Protein AF-A0A3A8E6P7-F1 (afdb_monomer_lite)

Radius of gyration: 32.27 Å; chains: 1; bounding box: 71×32×87 Å

Sequence (188 aa):
MTTLFLKRLSQPAREFLTKLLLEDRYTIDELLDRFSDKFPDEAPARSTMGRTKKQWDEHARKMKEVQYATEMLVGELGEDKDDKAGAFLVQGITTLVNNLILNQLHNTDDPEQPIEISIKDALALAKASRELTAARGMSIDQRQKIERIAREKLIAEQKEKLEELGQSGEVDRVVLNKVIKAAYGLEV

Foldseek 3Di:
DLLVLLVPDDPVLSVVLLVVLLVVPDDLVRSQVVSCVPVVPSRDDSVSSVVVSVLSVVVSVVLVVLVVVLVVQCVVVPPDVPPPVLVVLSVVLNVVVVVQSVCCCVPDPDSPPDSPPDSVVSVVVSVVVVVVVVVVVVVVVVVVVVVVVVVVVVLVVVVVVLVVCCVVVVDPPVVSQVCCCVVPVDHD

Structure (mmCIF, N/CA/C/O backbone):
data_AF-A0A3A8E6P7-F1
#
_entry.id   AF-A0A3A8E6P7-F1
#
loop_
_atom_site.group_PDB
_atom_site.id
_atom_site.type_symbol
_atom_site.label_atom_id
_atom_site.label_alt_id
_atom_site.label_comp_id
_atom_site.label_asym_id
_atom_site.label_entity_id
_atom_site.label_seq_id
_atom_site.pdbx_PDB_ins_code
_atom_site.Cartn_x
_atom_site.Cartn_y
_atom_site.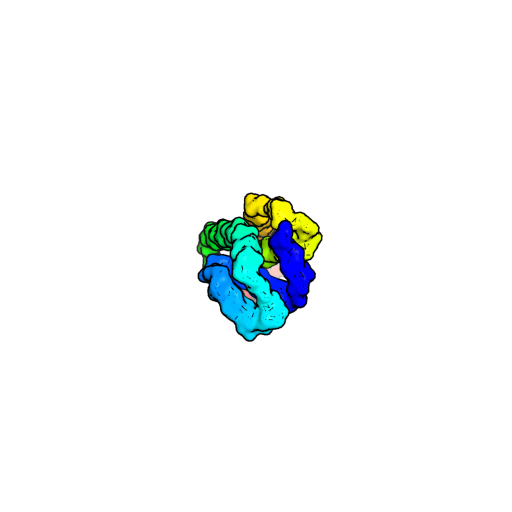Cartn_z
_atom_site.occupancy
_atom_site.B_iso_or_equiv
_atom_site.auth_seq_id
_atom_site.auth_comp_id
_atom_site.auth_asym_id
_atom_site.auth_atom_id
_atom_site.pdbx_PDB_model_num
ATOM 1 N N . MET A 1 1 ? 23.038 12.859 -20.505 1.00 43.12 1 MET A N 1
ATOM 2 C CA . MET A 1 1 ? 22.571 12.716 -21.914 1.00 43.12 1 MET A CA 1
ATOM 3 C C . MET A 1 1 ? 21.347 11.807 -22.080 1.00 43.12 1 MET A C 1
ATOM 5 O O . MET A 1 1 ? 20.633 11.958 -23.062 1.00 43.12 1 MET A O 1
ATOM 9 N N . THR A 1 2 ? 21.070 10.883 -21.161 1.00 49.22 2 THR A N 1
ATOM 10 C CA . THR A 1 2 ? 20.004 9.874 -21.311 1.00 49.22 2 THR A CA 1
ATOM 11 C C . THR A 1 2 ? 18.583 10.412 -21.063 1.00 49.22 2 THR A C 1
ATOM 13 O O . THR A 1 2 ? 17.637 9.956 -21.700 1.00 49.22 2 THR A O 1
ATOM 16 N N . THR A 1 3 ? 18.428 11.459 -20.244 1.00 56.38 3 THR A N 1
ATOM 17 C CA . THR A 1 3 ? 17.143 12.141 -19.984 1.00 56.38 3 THR A CA 1
ATOM 18 C C . THR A 1 3 ? 16.521 12.801 -21.203 1.00 56.38 3 THR A C 1
ATOM 20 O O . THR A 1 3 ? 15.306 12.981 -21.268 1.00 56.38 3 THR A O 1
ATOM 23 N N . LEU A 1 4 ? 17.345 13.162 -22.188 1.00 64.69 4 LEU A N 1
ATOM 24 C CA . LEU A 1 4 ? 16.882 13.882 -23.369 1.00 64.69 4 LEU A CA 1
ATOM 25 C C . LEU A 1 4 ? 16.017 12.999 -24.281 1.00 64.69 4 LEU A C 1
ATOM 27 O O . LEU A 1 4 ? 15.166 13.517 -24.995 1.00 64.69 4 LEU A O 1
ATOM 31 N N . PHE A 1 5 ? 16.220 11.676 -24.255 1.00 81.25 5 PHE A N 1
ATOM 32 C CA . PHE A 1 5 ? 15.447 10.735 -25.066 1.00 81.25 5 PHE A CA 1
ATOM 33 C C . PHE A 1 5 ? 14.006 10.605 -24.559 1.00 81.25 5 PHE A C 1
ATOM 35 O O . PHE A 1 5 ? 13.077 10.843 -25.323 1.00 81.25 5 PHE A O 1
ATOM 42 N N . LEU A 1 6 ? 13.813 10.332 -23.264 1.00 79.44 6 LEU A N 1
ATOM 43 C CA . LEU A 1 6 ? 12.472 10.190 -22.685 1.00 79.44 6 LEU A CA 1
ATOM 44 C C . LEU A 1 6 ? 11.643 11.469 -22.849 1.00 79.44 6 LEU A C 1
ATOM 46 O O . LEU A 1 6 ? 10.459 11.387 -23.162 1.00 79.44 6 LEU A O 1
ATOM 50 N N . LYS A 1 7 ? 12.268 12.650 -22.715 1.00 81.06 7 LYS A N 1
ATOM 51 C CA . LYS A 1 7 ? 11.600 13.949 -22.909 1.00 81.06 7 LYS A CA 1
ATOM 52 C C . LYS A 1 7 ? 11.078 14.163 -24.342 1.00 81.06 7 LYS A C 1
ATOM 54 O O . LYS A 1 7 ? 10.144 14.940 -24.514 1.00 81.06 7 LYS A O 1
ATOM 59 N N . ARG A 1 8 ? 11.653 13.485 -25.343 1.00 84.75 8 ARG A N 1
ATOM 60 C CA . ARG A 1 8 ? 11.264 13.576 -26.763 1.00 84.75 8 ARG A CA 1
ATOM 61 C C . ARG A 1 8 ? 10.168 12.595 -27.173 1.00 84.75 8 ARG A C 1
ATOM 63 O O . ARG A 1 8 ? 9.549 12.820 -28.205 1.00 84.75 8 ARG A O 1
ATOM 70 N N . LEU A 1 9 ? 9.942 11.545 -26.385 1.00 87.00 9 LEU A N 1
ATOM 71 C CA . LEU A 1 9 ? 8.848 10.605 -26.612 1.00 87.00 9 LEU A CA 1
ATOM 72 C C . LEU A 1 9 ? 7.495 11.271 -26.365 1.00 87.00 9 LEU A C 1
ATOM 74 O O . LEU A 1 9 ? 7.360 12.089 -25.439 1.00 87.00 9 LEU A O 1
ATOM 78 N N . SER A 1 10 ? 6.493 10.846 -27.135 1.00 89.25 10 SER A N 1
ATOM 79 C CA . SER A 1 10 ? 5.092 11.115 -26.838 1.00 89.25 10 SER A CA 1
ATOM 80 C C . SER A 1 10 ? 4.745 10.589 -25.442 1.00 89.25 10 SER A C 1
ATOM 82 O O . SER A 1 10 ? 5.366 9.654 -24.924 1.00 89.25 10 SER A O 1
ATOM 84 N N . GLN A 1 11 ? 3.759 11.204 -24.790 1.00 84.56 11 GLN A N 1
ATOM 85 C CA . GLN A 1 11 ? 3.369 10.800 -23.440 1.00 84.56 11 GLN A CA 1
ATOM 86 C C . GLN A 1 11 ? 2.981 9.305 -23.348 1.00 84.56 11 GLN A C 1
ATOM 88 O O . GLN A 1 11 ? 3.527 8.624 -22.476 1.00 84.56 11 GLN A O 1
ATOM 93 N N . PRO A 1 12 ? 2.168 8.741 -24.268 1.00 86.06 12 PRO A N 1
ATOM 94 C CA . PRO A 1 12 ? 1.838 7.314 -24.245 1.00 86.06 12 PRO A CA 1
ATOM 95 C C . PRO A 1 12 ? 3.050 6.395 -24.452 1.00 86.06 12 PRO A C 1
ATOM 97 O O . PRO A 1 12 ? 3.136 5.338 -23.821 1.00 86.06 12 PRO A O 1
ATOM 100 N N . ALA A 1 13 ? 3.997 6.783 -25.313 1.00 89.44 13 ALA A N 1
ATOM 101 C CA . ALA A 1 13 ? 5.218 6.016 -25.544 1.00 89.44 13 ALA A CA 1
ATOM 102 C C . ALA A 1 13 ? 6.132 6.040 -24.313 1.00 89.44 13 ALA A C 1
ATOM 104 O O . ALA A 1 13 ? 6.637 5.001 -23.882 1.00 89.44 13 ALA A O 1
ATOM 105 N N . ARG A 1 14 ? 6.287 7.211 -23.688 1.00 88.38 14 ARG A N 1
ATOM 106 C CA . ARG A 1 14 ? 7.055 7.373 -22.450 1.00 88.38 14 ARG A CA 1
ATOM 107 C C . ARG A 1 14 ? 6.498 6.510 -21.324 1.00 88.38 14 ARG A C 1
ATOM 109 O O . ARG A 1 14 ? 7.259 5.776 -20.705 1.00 88.38 14 ARG A O 1
ATOM 116 N N . GLU A 1 15 ? 5.193 6.573 -21.072 1.00 84.19 15 GLU A N 1
ATOM 117 C CA . GLU A 1 15 ? 4.534 5.780 -20.024 1.00 84.19 15 GLU A CA 1
ATOM 118 C C . GLU A 1 15 ? 4.696 4.273 -20.267 1.00 84.19 15 GLU A C 1
ATOM 120 O O . GLU A 1 15 ? 5.002 3.514 -19.344 1.00 84.19 15 GLU A O 1
ATOM 125 N N . PHE A 1 16 ? 4.557 3.835 -21.522 1.00 91.44 16 PHE A N 1
ATOM 126 C CA . PHE A 1 16 ? 4.748 2.436 -21.889 1.00 91.44 16 PHE A CA 1
ATOM 127 C C . PHE A 1 16 ? 6.185 1.961 -21.655 1.00 91.44 16 PHE A C 1
ATOM 129 O O . PHE A 1 16 ? 6.389 0.910 -21.045 1.00 91.44 16 PHE A O 1
ATOM 136 N N . LEU A 1 17 ? 7.180 2.739 -22.089 1.00 90.06 17 LEU A N 1
ATOM 137 C CA . LEU A 1 17 ? 8.584 2.391 -21.889 1.00 90.06 17 LEU A CA 1
ATOM 138 C C . LEU A 1 17 ? 8.959 2.382 -20.404 1.00 90.06 17 LEU A C 1
ATOM 140 O O . LEU A 1 17 ? 9.589 1.435 -19.942 1.00 90.06 17 LEU A O 1
ATOM 144 N N . THR A 1 18 ? 8.520 3.391 -19.648 1.00 85.88 18 THR A N 1
ATOM 145 C CA . THR A 1 18 ? 8.690 3.458 -18.191 1.00 85.88 18 THR A CA 1
ATOM 146 C C . THR A 1 18 ? 8.163 2.194 -17.515 1.00 85.88 18 THR A C 1
ATOM 148 O O . THR A 1 18 ? 8.858 1.605 -16.689 1.00 85.88 18 THR A O 1
ATOM 151 N N . LYS A 1 19 ? 6.972 1.716 -17.901 1.00 85.88 19 LYS A N 1
ATOM 152 C CA . LYS A 1 19 ? 6.414 0.472 -17.359 1.00 85.88 19 LYS A CA 1
ATOM 153 C C . LYS A 1 19 ? 7.319 -0.733 -17.632 1.00 85.88 19 LYS A C 1
ATOM 155 O O . LYS A 1 19 ? 7.604 -1.494 -16.712 1.00 85.88 19 LYS A O 1
ATOM 160 N N . LEU A 1 20 ? 7.786 -0.903 -18.870 1.00 89.81 20 LEU A N 1
ATOM 161 C CA . LEU A 1 20 ? 8.661 -2.026 -19.231 1.00 89.81 20 LEU A CA 1
ATOM 162 C C . LEU A 1 20 ? 10.004 -1.988 -18.485 1.00 89.81 20 LEU A C 1
ATOM 164 O O . LEU A 1 20 ? 10.515 -3.035 -18.091 1.00 89.81 20 LEU A O 1
ATOM 168 N N . LEU A 1 21 ? 10.557 -0.791 -18.276 1.00 88.75 21 LEU A N 1
ATOM 169 C CA . LEU A 1 21 ? 11.800 -0.584 -17.533 1.00 88.75 21 LEU A CA 1
ATOM 170 C C . LEU A 1 21 ? 11.641 -0.915 -16.044 1.00 88.75 21 LEU A C 1
ATOM 172 O O . LEU A 1 21 ? 12.523 -1.543 -15.466 1.00 88.75 21 LEU A O 1
ATOM 176 N N . LEU A 1 22 ? 10.506 -0.555 -15.440 1.00 81.31 22 LEU A N 1
ATOM 177 C CA . LEU A 1 22 ? 10.200 -0.868 -14.040 1.00 81.31 22 LEU A CA 1
ATOM 178 C C . LEU A 1 22 ? 9.963 -2.361 -13.787 1.00 81.31 22 LEU A C 1
ATOM 180 O O . LEU A 1 22 ? 10.260 -2.847 -12.699 1.00 81.31 22 LEU A O 1
ATOM 184 N N . GLU A 1 23 ? 9.446 -3.098 -14.774 1.00 84.19 23 GLU A N 1
ATOM 185 C CA . GLU A 1 23 ? 9.280 -4.554 -14.667 1.00 84.19 23 GLU A CA 1
ATOM 186 C C . GLU A 1 23 ? 10.628 -5.297 -14.576 1.00 84.19 23 GLU A C 1
ATOM 188 O O . GLU A 1 23 ? 10.656 -6.423 -14.083 1.00 84.19 23 GLU A O 1
ATOM 193 N N . ASP A 1 24 ? 11.728 -4.681 -15.039 1.00 84.62 24 ASP A N 1
ATOM 194 C CA . ASP A 1 24 ? 13.117 -5.169 -14.953 1.00 84.62 24 ASP A CA 1
ATOM 195 C C . ASP A 1 24 ? 13.257 -6.689 -15.151 1.00 84.62 24 ASP A C 1
ATOM 197 O O . ASP A 1 24 ? 13.780 -7.431 -14.314 1.00 84.62 24 ASP A O 1
ATOM 201 N N . ARG A 1 25 ? 12.701 -7.155 -16.272 1.00 87.75 25 ARG A N 1
ATOM 202 C CA . ARG A 1 25 ? 12.709 -8.563 -16.699 1.00 87.75 25 ARG A CA 1
ATOM 203 C C . ARG A 1 25 ? 13.047 -8.762 -18.172 1.00 87.75 25 ARG A C 1
ATOM 205 O O . ARG A 1 25 ? 13.138 -9.897 -18.621 1.00 87.75 25 ARG A O 1
ATOM 212 N N . TYR A 1 26 ? 13.194 -7.669 -18.915 1.00 92.69 26 TYR A N 1
ATOM 213 C CA . TYR A 1 26 ? 13.430 -7.689 -20.352 1.00 92.69 26 TYR A CA 1
ATOM 214 C C . TYR A 1 26 ? 14.872 -7.304 -20.666 1.00 92.69 26 TYR A C 1
ATOM 216 O O . TYR A 1 26 ? 15.443 -6.381 -20.074 1.00 92.69 26 TYR A O 1
ATOM 224 N N . THR A 1 27 ? 15.448 -7.997 -21.636 1.00 94.12 27 THR A N 1
ATOM 225 C CA . THR A 1 27 ? 16.709 -7.623 -22.271 1.00 94.12 27 THR A CA 1
ATOM 226 C C . THR A 1 27 ? 16.539 -6.358 -23.115 1.00 94.12 27 THR A C 1
ATOM 228 O O . THR A 1 27 ? 15.428 -5.937 -23.430 1.00 94.12 27 THR A O 1
ATOM 231 N N . ILE A 1 28 ? 17.653 -5.724 -23.496 1.00 94.50 28 ILE A N 1
ATOM 232 C CA . ILE A 1 28 ? 17.627 -4.520 -24.346 1.00 94.50 28 ILE A CA 1
ATOM 233 C C . ILE A 1 28 ? 16.918 -4.803 -25.676 1.00 94.50 28 ILE A C 1
ATOM 235 O O . ILE A 1 28 ? 16.164 -3.957 -26.145 1.00 94.50 28 ILE A O 1
ATOM 239 N N . ASP A 1 29 ? 17.155 -5.977 -26.260 1.00 95.06 29 ASP A N 1
ATOM 240 C CA . ASP A 1 29 ? 16.577 -6.357 -27.548 1.00 95.06 29 ASP A CA 1
ATOM 241 C C . ASP A 1 29 ? 15.066 -6.608 -27.410 1.00 95.06 29 ASP A C 1
ATOM 243 O O . ASP A 1 29 ? 14.285 -6.022 -28.147 1.00 95.06 29 ASP A O 1
ATOM 247 N N . GLU A 1 30 ? 14.622 -7.303 -26.357 1.00 95.50 30 GLU A N 1
ATOM 248 C CA . GLU A 1 30 ? 13.186 -7.469 -26.077 1.00 95.50 30 GLU A CA 1
ATOM 249 C C . GLU A 1 30 ? 12.474 -6.147 -25.750 1.00 95.50 30 GLU A C 1
ATOM 251 O O . GLU A 1 30 ? 11.302 -5.975 -26.085 1.00 95.50 30 GLU A O 1
ATOM 256 N N . LEU A 1 31 ? 13.153 -5.210 -25.076 1.00 94.56 31 LEU A N 1
ATOM 257 C CA . LEU A 1 31 ? 12.618 -3.868 -24.835 1.00 94.56 31 LEU A CA 1
ATOM 258 C C . LEU A 1 31 ? 12.425 -3.112 -26.148 1.00 94.56 31 LEU A C 1
ATOM 260 O O . LEU A 1 31 ? 11.409 -2.441 -26.311 1.00 94.56 31 LEU A O 1
ATOM 264 N N . LEU A 1 32 ? 13.388 -3.210 -27.067 1.00 94.94 32 LEU A N 1
ATOM 265 C CA . LEU A 1 32 ? 13.303 -2.578 -28.382 1.00 94.94 32 LEU A CA 1
ATOM 266 C C . LEU A 1 32 ? 12.201 -3.195 -29.225 1.00 94.94 32 LEU A C 1
ATOM 268 O O . LEU A 1 32 ? 11.420 -2.436 -29.788 1.00 94.94 32 LEU A O 1
ATOM 272 N N . ASP A 1 33 ? 12.101 -4.520 -29.266 1.00 96.06 33 ASP A N 1
ATOM 273 C CA . ASP A 1 33 ? 11.069 -5.222 -30.029 1.00 96.06 33 ASP A CA 1
ATOM 274 C C . ASP A 1 33 ? 9.680 -4.818 -29.527 1.00 96.06 33 ASP A C 1
ATOM 276 O O . ASP A 1 33 ? 8.874 -4.262 -30.270 1.00 96.06 33 ASP A O 1
ATOM 280 N N . ARG A 1 34 ? 9.435 -4.948 -28.216 1.00 95.06 34 ARG A N 1
ATOM 281 C CA . ARG A 1 34 ? 8.144 -4.588 -27.604 1.00 95.06 34 ARG A CA 1
ATOM 282 C C . ARG A 1 34 ? 7.794 -3.114 -27.766 1.00 95.06 34 ARG A C 1
ATOM 284 O O . ARG A 1 34 ? 6.617 -2.772 -27.868 1.00 95.06 34 ARG A O 1
ATOM 291 N N . PHE A 1 35 ? 8.792 -2.234 -27.707 1.00 94.94 35 PHE A N 1
ATOM 292 C CA . PHE A 1 35 ? 8.579 -0.804 -27.886 1.00 94.94 35 PHE A CA 1
ATOM 293 C C . PHE A 1 35 ? 8.283 -0.463 -29.347 1.00 94.94 35 PHE A C 1
ATOM 295 O O . PHE A 1 35 ? 7.324 0.257 -29.611 1.00 94.94 35 PHE A O 1
ATOM 302 N N . SER A 1 36 ? 9.047 -1.023 -30.284 1.00 93.56 36 SER A N 1
ATOM 303 C CA 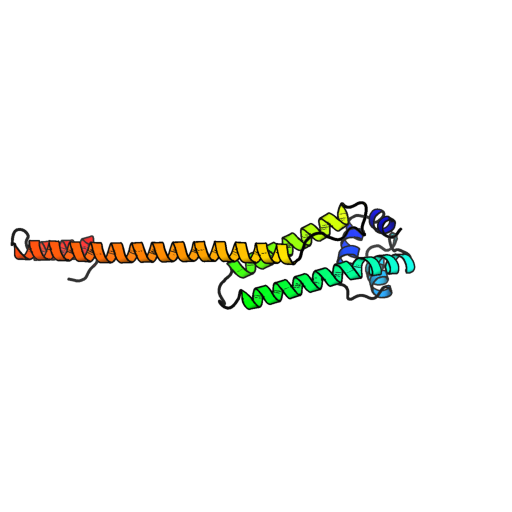. SER A 1 36 ? 8.912 -0.771 -31.723 1.00 93.56 36 SER A CA 1
ATOM 304 C C . SER A 1 36 ? 7.628 -1.368 -32.296 1.00 93.56 36 SER A C 1
ATOM 306 O O . SER A 1 36 ? 7.026 -0.755 -33.170 1.00 93.56 36 SER A O 1
ATOM 308 N N . ASP A 1 37 ? 7.148 -2.491 -31.755 1.00 95.69 37 ASP A N 1
ATOM 309 C CA . ASP A 1 37 ? 5.849 -3.076 -32.113 1.00 95.69 37 ASP A CA 1
ATOM 310 C C . ASP A 1 37 ? 4.685 -2.101 -31.882 1.00 95.69 37 ASP A C 1
ATOM 312 O O . ASP A 1 37 ? 3.683 -2.126 -32.597 1.00 95.69 37 ASP A O 1
ATOM 316 N N . LYS A 1 38 ? 4.800 -1.245 -30.860 1.00 93.19 38 LYS A N 1
ATOM 317 C CA . LYS A 1 38 ? 3.730 -0.333 -30.442 1.00 93.19 38 LYS A CA 1
ATOM 318 C C . LYS A 1 38 ? 3.964 1.114 -30.878 1.00 93.19 38 LYS A C 1
ATOM 320 O O . LYS A 1 38 ? 2.999 1.834 -31.121 1.00 93.19 38 LYS A O 1
ATOM 325 N N . PHE A 1 39 ? 5.224 1.531 -30.966 1.00 94.44 39 PHE A N 1
ATOM 326 C CA . PHE A 1 39 ? 5.657 2.888 -31.300 1.00 94.44 39 PHE A CA 1
ATOM 327 C C . PHE A 1 39 ? 6.838 2.848 -32.291 1.00 94.44 39 PHE A C 1
ATOM 329 O O . PHE A 1 39 ? 7.955 3.237 -31.936 1.00 94.44 39 PHE A O 1
ATOM 336 N N . PRO A 1 40 ? 6.619 2.371 -33.532 1.00 90.81 40 PRO A N 1
ATOM 337 C CA . PRO A 1 40 ? 7.696 2.134 -34.498 1.00 90.81 40 PRO A CA 1
ATOM 338 C C . PRO A 1 40 ? 8.465 3.410 -34.869 1.00 90.81 40 PRO A C 1
ATOM 340 O O . PRO A 1 40 ? 9.688 3.378 -34.987 1.00 90.81 40 PRO A O 1
ATOM 343 N N . ASP A 1 41 ? 7.775 4.548 -34.976 1.00 91.69 41 ASP A N 1
ATOM 344 C CA . ASP A 1 41 ? 8.372 5.831 -35.379 1.00 91.69 41 ASP A CA 1
ATOM 345 C C . ASP A 1 41 ? 9.166 6.524 -34.256 1.00 91.69 41 ASP A C 1
ATOM 347 O O . ASP A 1 41 ? 9.893 7.488 -34.497 1.00 91.69 41 ASP A O 1
ATOM 351 N N . GLU A 1 42 ? 9.040 6.043 -33.016 1.00 91.50 42 GLU A N 1
ATOM 352 C CA . GLU A 1 42 ? 9.685 6.627 -31.834 1.00 91.50 42 GLU A CA 1
ATOM 353 C C . GLU A 1 42 ? 10.811 5.736 -31.277 1.00 91.50 42 GLU A C 1
ATOM 355 O O . GLU A 1 42 ? 11.426 6.058 -30.253 1.00 91.50 42 GLU A O 1
ATOM 360 N N . ALA A 1 43 ? 11.084 4.602 -31.933 1.00 89.00 43 ALA A N 1
ATOM 361 C CA . ALA A 1 43 ? 12.029 3.600 -31.463 1.00 89.00 43 ALA A CA 1
ATOM 362 C C . ALA A 1 43 ? 13.466 4.157 -31.385 1.00 89.00 43 ALA A C 1
ATOM 364 O O . ALA A 1 43 ? 14.024 4.626 -32.383 1.00 89.00 43 ALA A O 1
ATOM 365 N N . PRO A 1 44 ? 14.117 4.113 -30.208 1.00 89.56 44 PRO A N 1
ATOM 366 C CA . PRO A 1 44 ? 15.487 4.580 -30.075 1.00 89.56 44 PRO A CA 1
ATOM 367 C C . PRO A 1 44 ? 16.487 3.595 -30.681 1.00 89.56 44 PRO A C 1
ATOM 369 O O . PRO A 1 44 ? 16.263 2.390 -30.751 1.00 89.56 44 PRO A O 1
ATOM 372 N N . ALA A 1 45 ? 17.690 4.089 -30.970 1.00 92.25 45 ALA A N 1
ATOM 373 C CA . ALA A 1 45 ? 18.831 3.215 -31.214 1.00 92.25 45 ALA A CA 1
ATOM 374 C C . ALA A 1 45 ? 19.141 2.335 -29.985 1.00 92.25 45 ALA A C 1
ATOM 376 O O . ALA A 1 45 ? 19.033 2.779 -28.835 1.00 92.25 45 ALA A O 1
ATOM 377 N N . ARG A 1 46 ? 19.657 1.122 -30.224 1.00 92.38 46 ARG A N 1
ATOM 378 C CA . ARG A 1 46 ? 19.996 0.138 -29.179 1.00 92.38 46 ARG A CA 1
ATOM 379 C C . ARG A 1 46 ? 20.879 0.687 -28.059 1.00 92.38 46 ARG A C 1
ATOM 381 O O . ARG A 1 46 ? 20.659 0.398 -26.887 1.00 92.38 46 ARG A O 1
ATOM 388 N N . SER A 1 47 ? 21.868 1.514 -28.399 1.00 89.81 47 SER A N 1
ATOM 389 C CA . SER A 1 47 ? 22.762 2.124 -27.406 1.00 89.81 47 SER A CA 1
ATOM 390 C C . SER A 1 47 ? 22.045 3.133 -26.502 1.00 89.81 47 SER A C 1
ATOM 392 O O . SER A 1 47 ? 22.388 3.255 -25.326 1.00 89.81 47 SER A O 1
ATOM 394 N N . THR A 1 48 ? 21.039 3.838 -27.025 1.00 90.56 48 THR A N 1
ATOM 395 C CA . THR A 1 48 ? 20.182 4.737 -26.246 1.00 90.56 48 THR A CA 1
ATOM 396 C C . THR A 1 48 ? 19.312 3.931 -25.294 1.00 90.56 48 THR A C 1
ATOM 398 O O . THR A 1 48 ? 19.347 4.216 -24.101 1.00 90.56 48 THR A O 1
ATOM 401 N N . MET A 1 49 ? 18.656 2.868 -25.778 1.00 92.12 49 MET A N 1
ATOM 402 C CA . MET A 1 49 ? 17.881 1.965 -24.920 1.00 92.12 49 MET A CA 1
ATOM 403 C C . MET A 1 49 ? 18.742 1.348 -23.811 1.00 92.12 49 MET A C 1
ATOM 405 O O . MET A 1 49 ? 18.338 1.341 -22.656 1.00 92.12 49 MET A O 1
ATOM 409 N N . GLY A 1 50 ? 19.963 0.901 -24.125 1.00 89.19 50 GLY A N 1
ATOM 410 C CA . GLY A 1 50 ? 20.880 0.329 -23.135 1.00 89.19 50 GLY A CA 1
ATOM 411 C C . GLY A 1 50 ? 21.299 1.312 -22.040 1.00 89.19 50 GLY A C 1
ATOM 412 O O . GLY A 1 50 ? 21.329 0.948 -20.866 1.00 89.19 50 GLY A O 1
ATOM 413 N N . ARG A 1 51 ? 21.579 2.576 -22.394 1.00 86.88 51 ARG A N 1
ATOM 414 C CA . ARG A 1 51 ? 21.858 3.626 -21.397 1.00 86.88 51 ARG A CA 1
ATOM 415 C C . ARG A 1 51 ? 20.630 3.932 -20.547 1.00 86.88 51 ARG A C 1
ATOM 417 O O . ARG A 1 51 ? 20.775 4.094 -19.340 1.00 86.88 51 ARG A O 1
ATOM 424 N N . THR A 1 52 ? 19.450 3.995 -21.163 1.00 87.06 52 THR A N 1
ATOM 425 C CA . THR A 1 52 ? 18.188 4.203 -20.447 1.00 87.06 52 THR A CA 1
ATOM 426 C C . THR A 1 52 ? 17.916 3.049 -19.488 1.00 87.06 52 THR A C 1
ATOM 428 O O . THR A 1 52 ? 17.731 3.308 -18.307 1.00 87.06 52 THR A O 1
ATOM 431 N N . LYS A 1 53 ? 18.005 1.787 -19.928 1.00 87.69 53 LYS A N 1
ATOM 432 C CA . LYS A 1 53 ? 17.835 0.621 -19.049 1.00 87.69 53 LYS A CA 1
ATOM 433 C C . LYS A 1 53 ? 18.783 0.674 -17.854 1.00 87.69 53 LYS A C 1
ATOM 435 O O . LYS A 1 53 ? 18.328 0.611 -16.721 1.00 87.69 53 LYS A O 1
ATOM 440 N N . LYS A 1 54 ? 20.076 0.903 -18.103 1.00 86.19 54 LYS A N 1
ATOM 441 C CA . LYS A 1 54 ? 21.087 0.981 -17.041 1.00 86.19 54 LYS A CA 1
ATOM 442 C C . LYS A 1 54 ? 20.751 2.021 -15.966 1.00 86.19 54 LYS A C 1
ATOM 444 O O . LYS A 1 54 ? 21.025 1.781 -14.798 1.00 86.19 54 LYS A O 1
ATOM 449 N N . GLN A 1 55 ? 20.186 3.167 -16.349 1.00 79.31 55 GLN A N 1
ATOM 450 C CA . GLN A 1 55 ? 19.753 4.174 -15.375 1.00 79.31 55 GLN A CA 1
ATOM 451 C C . GLN A 1 55 ? 18.562 3.699 -14.540 1.00 79.31 55 GLN A C 1
ATOM 453 O O . GLN A 1 55 ? 18.504 3.973 -13.350 1.00 79.31 55 GLN A O 1
ATOM 458 N N . TRP A 1 56 ? 17.632 2.964 -15.144 1.00 83.12 56 TRP A N 1
ATOM 459 C CA . TRP A 1 56 ? 16.429 2.477 -14.470 1.00 83.12 56 TRP A CA 1
ATOM 460 C C . TRP A 1 56 ? 16.664 1.235 -13.608 1.00 83.12 56 TRP A C 1
ATOM 462 O O . TRP A 1 56 ? 15.890 1.005 -12.684 1.00 83.12 56 TRP A O 1
ATOM 472 N N . ASP A 1 57 ? 17.736 0.477 -13.848 1.00 79.94 57 ASP A N 1
ATOM 473 C CA . ASP A 1 57 ? 18.067 -0.734 -13.084 1.00 79.94 57 ASP A CA 1
ATOM 474 C C . ASP A 1 57 ? 18.191 -0.458 -11.570 1.00 79.94 57 ASP A C 1
ATOM 476 O O . ASP A 1 57 ? 17.726 -1.252 -10.751 1.00 79.94 57 ASP A O 1
ATOM 480 N N . GLU A 1 58 ? 18.763 0.687 -11.173 1.00 72.31 58 GLU A N 1
ATOM 481 C CA . GLU A 1 58 ? 18.849 1.072 -9.756 1.00 72.31 58 GLU A CA 1
ATOM 482 C C . GLU A 1 58 ? 17.464 1.375 -9.159 1.00 72.31 58 GLU A C 1
ATOM 484 O O . GLU A 1 58 ? 17.156 0.952 -8.042 1.00 72.31 58 GLU A O 1
ATOM 489 N N . HIS A 1 59 ? 16.600 2.055 -9.916 1.00 68.75 59 HIS A N 1
ATOM 490 C CA . HIS A 1 59 ? 15.233 2.358 -9.488 1.00 68.75 59 HIS A CA 1
ATOM 491 C C . HIS A 1 59 ? 14.379 1.092 -9.382 1.00 68.75 59 HIS A C 1
ATOM 493 O O . HIS A 1 59 ? 13.672 0.907 -8.391 1.00 68.75 59 HIS A O 1
ATOM 499 N N . ALA A 1 60 ? 14.477 0.193 -10.361 1.00 73.38 60 ALA A N 1
ATOM 500 C CA . ALA A 1 60 ? 13.766 -1.077 -10.346 1.00 73.38 60 ALA A CA 1
ATOM 501 C C . ALA A 1 60 ? 14.208 -1.959 -9.169 1.00 73.38 60 ALA A C 1
ATOM 503 O O . ALA A 1 60 ? 13.365 -2.563 -8.503 1.00 73.38 60 ALA A O 1
ATOM 504 N N . ARG A 1 61 ? 15.512 -1.979 -8.847 1.00 74.44 61 ARG A N 1
ATOM 505 C CA . ARG A 1 61 ? 16.033 -2.670 -7.657 1.00 74.44 61 ARG A CA 1
ATOM 506 C C . ARG A 1 61 ? 15.435 -2.104 -6.368 1.00 74.44 61 ARG A C 1
ATOM 508 O O . ARG A 1 61 ? 14.886 -2.875 -5.586 1.00 74.44 61 ARG A O 1
ATOM 515 N N . LYS A 1 62 ? 15.466 -0.780 -6.176 1.00 65.50 62 LYS A N 1
ATOM 516 C CA . LYS A 1 62 ? 14.857 -0.128 -4.999 1.00 65.50 62 LYS A CA 1
ATOM 517 C C . LYS A 1 62 ? 13.362 -0.435 -4.888 1.00 65.50 62 LYS A C 1
ATOM 519 O O . LYS A 1 62 ? 12.860 -0.668 -3.796 1.00 65.50 62 LYS A O 1
ATOM 524 N N . MET A 1 63 ? 12.642 -0.492 -6.008 1.00 66.38 63 MET A N 1
ATOM 525 C CA . MET A 1 63 ? 11.210 -0.796 -5.992 1.00 66.38 63 MET A CA 1
ATOM 526 C C . MET A 1 63 ? 10.919 -2.251 -5.601 1.00 66.38 63 MET A C 1
ATOM 528 O O . MET A 1 63 ? 9.990 -2.497 -4.832 1.00 66.38 63 MET A O 1
ATOM 532 N N . LYS A 1 64 ? 11.744 -3.202 -6.058 1.00 72.56 64 LYS A N 1
ATOM 533 C CA . LYS A 1 64 ? 11.693 -4.605 -5.610 1.00 72.56 64 LYS A CA 1
ATOM 534 C C . LYS A 1 64 ? 11.998 -4.725 -4.111 1.00 72.56 64 LYS A C 1
ATOM 536 O O . LYS A 1 64 ? 11.302 -5.453 -3.413 1.00 72.56 64 LYS A O 1
ATOM 541 N N . GLU A 1 65 ? 12.978 -3.977 -3.598 1.00 67.31 65 GLU A N 1
ATOM 542 C CA . GLU A 1 65 ? 13.287 -3.926 -2.159 1.00 67.31 65 GLU A CA 1
ATOM 543 C C . GLU A 1 65 ? 12.107 -3.392 -1.338 1.00 67.31 65 GLU A C 1
ATOM 545 O O . GLU A 1 65 ? 11.763 -3.965 -0.305 1.00 67.31 65 GLU A O 1
ATOM 550 N N . VAL A 1 66 ? 11.439 -2.337 -1.816 1.00 62.56 66 VAL A N 1
ATOM 551 C CA . VAL A 1 66 ? 10.226 -1.807 -1.177 1.00 62.56 66 VAL A CA 1
ATOM 552 C C . VAL A 1 66 ? 9.090 -2.821 -1.211 1.00 62.56 66 VAL A C 1
ATOM 554 O O . VAL A 1 66 ? 8.431 -3.004 -0.190 1.00 62.56 66 VAL A O 1
ATOM 557 N N . GLN A 1 67 ? 8.844 -3.473 -2.350 1.00 63.53 67 GLN A N 1
ATOM 558 C CA . GLN A 1 67 ? 7.814 -4.511 -2.456 1.00 63.53 67 GLN A CA 1
ATOM 559 C C . GLN A 1 67 ? 8.079 -5.642 -1.469 1.00 63.53 67 GLN A C 1
ATOM 561 O O . GLN A 1 67 ? 7.191 -5.979 -0.697 1.00 63.53 67 GLN A O 1
ATOM 566 N N . TYR A 1 68 ? 9.313 -6.135 -1.404 1.00 67.94 68 TYR A N 1
ATOM 567 C CA . TYR A 1 68 ? 9.697 -7.176 -0.458 1.00 67.94 68 TYR A CA 1
ATOM 568 C C . TYR A 1 68 ? 9.528 -6.734 1.004 1.00 67.94 68 TYR A C 1
ATOM 570 O O . TYR A 1 68 ? 8.924 -7.444 1.802 1.00 67.94 68 TYR A O 1
ATOM 578 N N . ALA A 1 69 ? 9.993 -5.533 1.363 1.00 60.19 69 ALA A N 1
ATOM 579 C CA . ALA A 1 69 ? 9.804 -4.983 2.708 1.00 60.19 69 ALA A CA 1
ATOM 580 C C . ALA A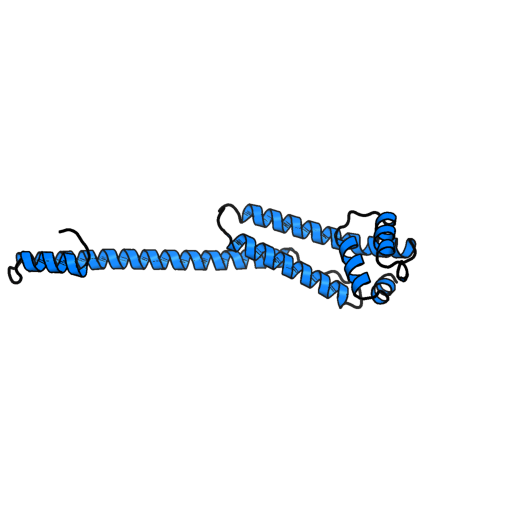 1 69 ? 8.316 -4.800 3.055 1.00 60.19 69 ALA A C 1
ATOM 582 O O . ALA A 1 69 ? 7.908 -5.002 4.196 1.00 60.19 69 ALA A O 1
ATOM 583 N N . THR A 1 70 ? 7.501 -4.448 2.061 1.00 58.81 70 THR A N 1
ATOM 584 C CA . THR A 1 70 ? 6.048 -4.313 2.191 1.00 58.81 70 THR A CA 1
ATOM 585 C C . THR A 1 70 ? 5.375 -5.674 2.371 1.00 58.81 70 THR A C 1
ATOM 587 O O . THR A 1 70 ? 4.512 -5.805 3.230 1.00 58.81 70 THR A O 1
ATOM 590 N N . GLU A 1 71 ? 5.772 -6.697 1.615 1.00 62.69 71 GLU A N 1
ATOM 591 C CA . GLU A 1 71 ? 5.279 -8.075 1.749 1.00 62.69 71 GLU A CA 1
ATOM 592 C C . GLU A 1 71 ? 5.662 -8.687 3.099 1.00 62.69 71 GLU A C 1
ATOM 594 O O . GLU A 1 71 ? 4.824 -9.305 3.754 1.00 62.69 71 GLU A O 1
ATOM 599 N N . MET A 1 72 ? 6.898 -8.466 3.557 1.00 62.66 72 MET A N 1
ATOM 600 C CA . MET A 1 72 ? 7.329 -8.857 4.900 1.00 62.66 72 MET A CA 1
ATOM 601 C C . MET A 1 72 ? 6.491 -8.167 5.971 1.00 62.66 72 MET A C 1
ATOM 603 O O . MET A 1 72 ? 6.010 -8.822 6.892 1.00 62.66 72 MET A O 1
ATOM 607 N N . LEU A 1 73 ? 6.262 -6.861 5.814 1.00 56.84 73 LEU A N 1
ATOM 608 C CA . LEU A 1 73 ? 5.391 -6.118 6.706 1.00 56.84 73 LEU A CA 1
ATOM 609 C C . LEU A 1 73 ? 3.969 -6.702 6.678 1.00 56.84 73 LEU A C 1
ATOM 611 O O . LEU A 1 73 ? 3.414 -6.937 7.735 1.00 56.84 73 LEU A O 1
ATOM 615 N N . VAL A 1 74 ? 3.385 -7.024 5.519 1.00 57.06 74 VAL A N 1
ATOM 616 C CA . VAL A 1 74 ? 2.074 -7.705 5.432 1.00 57.06 74 VAL A CA 1
ATOM 617 C C . VAL A 1 74 ? 2.079 -9.033 6.188 1.00 57.06 74 VAL A C 1
ATOM 619 O O . VAL A 1 74 ? 1.118 -9.318 6.894 1.00 57.06 74 VAL A O 1
ATOM 622 N N . GLY A 1 75 ? 3.145 -9.826 6.065 1.00 59.31 75 GLY A N 1
ATOM 623 C CA . GLY A 1 75 ? 3.299 -11.091 6.784 1.00 59.31 75 GLY A CA 1
ATOM 624 C C . GLY A 1 75 ? 3.335 -10.914 8.305 1.00 59.31 75 GLY A C 1
ATOM 625 O O . GLY A 1 75 ? 2.664 -11.654 9.015 1.00 59.31 75 GLY A O 1
ATOM 626 N N . GLU A 1 76 ? 4.049 -9.900 8.801 1.00 57.56 76 GLU A N 1
ATOM 627 C CA . GLU A 1 76 ? 4.082 -9.540 10.229 1.00 57.56 76 GLU A CA 1
ATOM 628 C C . GLU A 1 76 ? 2.792 -8.847 10.710 1.00 57.56 76 GLU A C 1
ATOM 630 O O . GLU A 1 76 ? 2.433 -8.904 11.887 1.00 57.56 76 GLU A O 1
ATOM 635 N N . LEU A 1 77 ? 2.086 -8.152 9.817 1.00 54.34 77 LEU A N 1
ATOM 636 C CA . LEU A 1 77 ? 0.839 -7.445 10.110 1.00 54.34 77 LEU A CA 1
ATOM 637 C C . LEU A 1 77 ? -0.396 -8.359 10.030 1.00 54.34 77 LEU A C 1
ATOM 639 O O . LEU A 1 77 ? -1.417 -8.022 10.626 1.00 54.34 77 LEU A O 1
ATOM 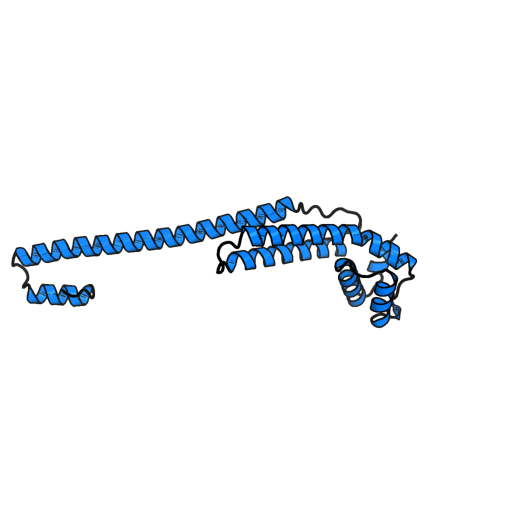643 N N . GLY A 1 78 ? -0.310 -9.473 9.298 1.00 51.16 78 GLY A N 1
ATOM 644 C CA . GLY A 1 78 ? -1.417 -10.340 8.886 1.00 51.16 78 GLY A CA 1
ATOM 645 C C . GLY A 1 78 ? -1.625 -11.600 9.728 1.00 51.16 78 GLY A C 1
ATOM 646 O O . GLY A 1 78 ? -2.076 -12.611 9.191 1.00 51.16 78 GLY A O 1
ATOM 647 N N . GLU A 1 79 ? -1.311 -11.570 11.026 1.00 52.53 79 GLU A N 1
ATOM 648 C CA . GLU A 1 79 ? -1.643 -12.687 11.929 1.00 52.53 79 GLU A CA 1
ATOM 649 C C . GLU A 1 79 ? -3.163 -12.865 12.126 1.00 52.53 79 GLU A C 1
ATOM 651 O O . GLU A 1 79 ? -3.606 -13.975 12.420 1.00 52.53 79 GLU A O 1
ATOM 656 N N . ASP A 1 80 ? -3.976 -11.834 11.857 1.00 54.03 80 ASP A N 1
ATOM 657 C CA . ASP A 1 80 ? -5.438 -11.942 11.802 1.00 54.03 80 ASP A CA 1
ATOM 658 C C . ASP A 1 80 ? -5.942 -11.981 10.353 1.00 54.03 80 ASP A C 1
ATOM 660 O O . ASP A 1 80 ? -5.855 -11.010 9.598 1.00 54.03 80 ASP A O 1
ATOM 664 N N . LYS A 1 81 ? -6.528 -13.122 9.972 1.00 46.19 81 LYS A N 1
ATOM 665 C CA . LYS A 1 81 ? -7.027 -13.423 8.615 1.00 46.19 81 LYS A CA 1
ATOM 666 C C . LYS A 1 81 ? -8.145 -12.489 8.117 1.00 46.19 81 LYS A C 1
ATOM 668 O O . LYS A 1 81 ? -8.484 -12.551 6.938 1.00 46.19 81 LYS A O 1
ATOM 673 N N . ASP A 1 82 ? -8.681 -11.625 8.981 1.00 52.81 82 ASP A N 1
ATOM 674 C CA . ASP A 1 82 ? -9.793 -10.711 8.693 1.00 52.81 82 ASP A CA 1
ATOM 675 C C . ASP A 1 82 ? -9.412 -9.218 8.695 1.00 52.81 82 ASP A C 1
ATOM 677 O O . ASP A 1 82 ? -10.282 -8.370 8.459 1.00 52.81 82 ASP A O 1
ATOM 681 N N . ASP A 1 83 ? -8.139 -8.855 8.911 1.00 61.91 83 ASP A N 1
ATOM 682 C CA . ASP A 1 83 ? -7.747 -7.446 9.046 1.00 61.91 83 ASP A CA 1
ATOM 683 C C . ASP A 1 83 ? -7.626 -6.722 7.686 1.00 61.91 83 ASP A C 1
ATOM 685 O O . ASP A 1 83 ? -6.552 -6.400 7.166 1.00 61.91 83 ASP A O 1
ATOM 689 N N . LYS A 1 84 ? -8.789 -6.438 7.087 1.00 56.41 84 LYS A N 1
ATOM 690 C CA . LYS A 1 84 ? -8.953 -5.648 5.853 1.00 56.41 84 LYS A CA 1
ATOM 691 C C . LYS A 1 84 ? -8.315 -4.256 5.954 1.00 56.41 84 LYS A C 1
ATOM 693 O O . LYS A 1 84 ? -7.986 -3.670 4.922 1.00 56.41 84 LYS A O 1
ATOM 698 N N . ALA A 1 85 ? -8.129 -3.724 7.165 1.00 55.94 85 ALA A N 1
ATOM 699 C CA . ALA A 1 85 ? -7.482 -2.434 7.375 1.00 55.94 85 ALA A CA 1
ATOM 700 C C . ALA A 1 85 ? -5.965 -2.515 7.138 1.00 55.94 85 ALA A C 1
ATOM 702 O O . ALA A 1 85 ? -5.401 -1.608 6.523 1.00 55.94 85 ALA A O 1
ATOM 703 N N . GLY A 1 86 ? -5.322 -3.619 7.533 1.00 55.53 86 GLY A N 1
ATOM 704 C CA . GLY A 1 86 ? -3.912 -3.886 7.238 1.00 55.53 86 GLY A CA 1
ATOM 705 C C . GLY A 1 86 ? -3.642 -3.961 5.734 1.00 55.53 86 GLY A C 1
ATOM 706 O O . GLY A 1 86 ? -2.784 -3.243 5.219 1.00 55.53 86 GLY A O 1
ATOM 707 N N . ALA A 1 87 ? -4.444 -4.745 5.006 1.00 61.69 87 ALA A N 1
ATOM 708 C CA . ALA A 1 87 ? -4.340 -4.857 3.548 1.00 61.69 87 ALA A CA 1
ATOM 709 C C . ALA A 1 87 ? -4.560 -3.509 2.827 1.00 61.69 87 ALA A C 1
ATOM 711 O O . ALA A 1 87 ? -3.836 -3.177 1.887 1.00 61.69 87 ALA A O 1
ATOM 712 N N . PHE A 1 88 ? -5.518 -2.698 3.291 1.00 60.31 88 PHE A N 1
ATOM 713 C CA . PHE A 1 88 ? -5.792 -1.375 2.722 1.00 60.31 88 PHE A CA 1
ATOM 714 C C . PHE A 1 88 ? -4.642 -0.383 2.946 1.00 60.31 88 PHE A C 1
ATOM 716 O O . PHE A 1 88 ? -4.267 0.346 2.027 1.00 60.31 88 PHE A O 1
ATOM 723 N N . LEU A 1 89 ? -4.054 -0.365 4.147 1.00 60.88 89 LEU A N 1
ATOM 724 C CA . LEU A 1 89 ? -2.914 0.500 4.460 1.00 60.88 89 LEU A CA 1
ATOM 725 C C . LEU A 1 89 ? -1.708 0.172 3.582 1.00 60.88 89 LEU A C 1
ATOM 727 O O . LEU A 1 89 ? -1.100 1.074 3.009 1.00 60.88 89 LEU A O 1
ATOM 731 N N . VAL A 1 90 ? -1.416 -1.115 3.423 1.00 62.78 90 VAL A N 1
ATOM 732 C CA . VAL A 1 90 ? -0.342 -1.627 2.567 1.00 62.78 90 VAL A CA 1
ATOM 733 C C . VAL A 1 90 ? -0.549 -1.173 1.124 1.00 62.78 90 VAL A C 1
ATOM 735 O O . VAL A 1 90 ? 0.340 -0.556 0.541 1.00 62.78 90 VAL A O 1
ATOM 738 N N . GLN A 1 91 ? -1.744 -1.387 0.568 1.00 62.75 91 GLN A N 1
ATOM 739 C CA . GLN A 1 91 ? -2.062 -0.961 -0.794 1.00 62.75 91 GLN A CA 1
ATOM 740 C C . GLN A 1 91 ? -1.971 0.566 -0.958 1.00 62.75 91 GLN A C 1
ATOM 742 O O . GLN A 1 91 ? -1.476 1.054 -1.980 1.00 62.75 91 GLN A O 1
ATOM 747 N N . GLY A 1 92 ? -2.394 1.331 0.053 1.00 59.53 92 GLY A N 1
ATOM 748 C CA . GLY A 1 92 ? -2.264 2.787 0.088 1.00 59.53 92 GLY A CA 1
ATOM 749 C C . GLY A 1 92 ? -0.806 3.253 0.083 1.00 59.53 92 GLY A C 1
ATOM 750 O O . GLY A 1 92 ? -0.454 4.154 -0.675 1.00 59.53 92 GLY A O 1
ATOM 751 N N . ILE A 1 93 ? 0.063 2.600 0.856 1.00 61.19 93 ILE A N 1
ATOM 752 C CA . ILE A 1 93 ? 1.497 2.912 0.912 1.00 61.19 93 ILE A CA 1
ATOM 753 C C . ILE A 1 93 ? 2.188 2.556 -0.397 1.00 61.19 93 ILE A C 1
ATOM 755 O O . ILE A 1 93 ? 2.894 3.397 -0.948 1.00 61.19 93 ILE A O 1
ATOM 759 N N . THR A 1 94 ? 1.941 1.365 -0.947 1.00 64.25 94 THR A N 1
ATOM 760 C CA . THR A 1 94 ? 2.463 0.985 -2.266 1.00 64.25 94 THR A CA 1
ATOM 761 C C . THR A 1 94 ? 2.038 1.997 -3.331 1.00 64.25 94 THR A C 1
ATOM 763 O O . THR A 1 94 ? 2.851 2.418 -4.150 1.00 64.25 94 THR A O 1
ATOM 766 N N . THR A 1 95 ? 0.784 2.458 -3.289 1.00 59.38 95 THR A N 1
ATOM 767 C CA . THR A 1 95 ? 0.266 3.472 -4.219 1.00 59.38 95 THR A CA 1
ATOM 768 C C . THR A 1 95 ? 0.947 4.830 -4.036 1.00 59.38 95 THR A C 1
ATOM 770 O O . THR A 1 95 ? 1.278 5.482 -5.026 1.00 59.38 95 THR A O 1
ATOM 773 N N . LEU A 1 96 ? 1.184 5.268 -2.797 1.00 56.50 96 LEU A N 1
ATOM 774 C CA . LEU A 1 96 ? 1.874 6.528 -2.502 1.00 56.50 96 LEU A CA 1
ATOM 775 C C . LEU A 1 96 ? 3.343 6.490 -2.927 1.00 56.50 96 LEU A C 1
ATOM 777 O O . LEU A 1 96 ? 3.806 7.428 -3.571 1.00 56.50 96 LEU A O 1
ATOM 781 N N . VAL A 1 97 ? 4.054 5.400 -2.631 1.00 63.12 97 VAL A N 1
ATOM 782 C CA . VAL A 1 97 ? 5.449 5.214 -3.052 1.00 63.12 97 VAL A CA 1
ATOM 783 C C . VAL A 1 97 ? 5.547 5.199 -4.575 1.00 63.12 97 VAL A C 1
ATOM 785 O O . VAL A 1 97 ? 6.362 5.928 -5.134 1.00 63.12 97 VAL A O 1
ATOM 788 N N . ASN A 1 98 ? 4.669 4.463 -5.262 1.00 62.81 98 ASN A N 1
ATOM 789 C CA . ASN A 1 98 ? 4.639 4.448 -6.725 1.00 62.81 98 ASN A CA 1
ATOM 790 C C . ASN A 1 98 ? 4.372 5.846 -7.305 1.00 62.81 98 ASN A C 1
ATOM 792 O O . ASN A 1 98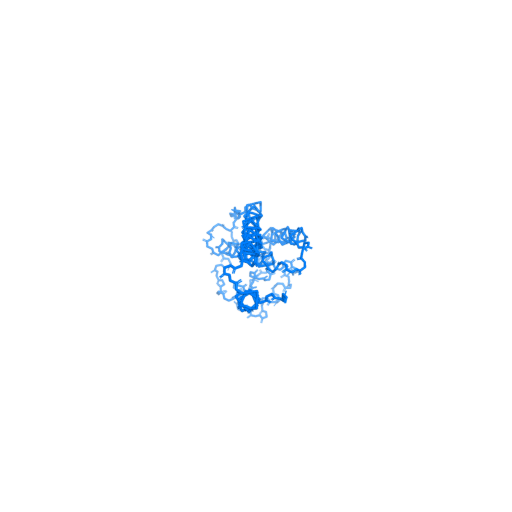 ? 5.064 6.261 -8.230 1.00 62.81 98 ASN A O 1
ATOM 796 N N . ASN A 1 99 ? 3.415 6.598 -6.750 1.00 57.50 99 ASN A N 1
ATOM 797 C CA . ASN A 1 99 ? 3.128 7.963 -7.203 1.00 57.50 99 ASN A CA 1
ATOM 798 C C . ASN A 1 99 ? 4.295 8.922 -6.963 1.00 57.50 99 ASN A C 1
ATOM 800 O O . ASN A 1 99 ? 4.571 9.763 -7.814 1.00 57.50 99 ASN A O 1
ATOM 804 N N . LEU A 1 100 ? 4.989 8.802 -5.832 1.00 57.41 100 LEU A N 1
ATOM 805 C CA . LEU A 1 100 ? 6.161 9.620 -5.544 1.00 57.41 100 LEU A CA 1
ATOM 806 C C . LEU A 1 100 ? 7.311 9.315 -6.509 1.00 57.41 100 LEU A C 1
ATOM 808 O O . LEU A 1 100 ? 7.851 10.240 -7.110 1.00 57.41 100 LEU A O 1
ATOM 812 N N . ILE A 1 101 ? 7.622 8.033 -6.722 1.00 62.94 101 ILE A N 1
ATOM 813 C CA . ILE A 1 101 ? 8.647 7.593 -7.679 1.00 62.94 101 ILE A CA 1
ATOM 814 C C . ILE A 1 101 ? 8.328 8.125 -9.081 1.00 62.94 101 ILE A C 1
ATOM 816 O O . ILE A 1 101 ? 9.187 8.726 -9.724 1.00 62.94 101 ILE A O 1
ATOM 820 N N . LEU A 1 102 ? 7.085 7.953 -9.541 1.00 61.19 102 LEU A N 1
ATOM 821 C CA . LEU A 1 102 ? 6.649 8.438 -10.850 1.00 61.19 102 LEU A CA 1
ATOM 822 C C . LEU A 1 102 ? 6.750 9.966 -10.939 1.00 61.19 102 LEU A C 1
ATOM 824 O O . LEU A 1 102 ? 7.365 10.477 -11.871 1.00 61.19 102 LEU A O 1
ATOM 828 N N . ASN A 1 103 ? 6.224 10.711 -9.965 1.00 55.19 103 ASN A N 1
ATOM 829 C CA . ASN A 1 103 ? 6.291 12.175 -9.974 1.00 55.19 103 ASN A CA 1
ATOM 830 C C . ASN A 1 103 ? 7.729 12.701 -10.007 1.00 55.19 103 ASN A C 1
ATOM 832 O O . ASN A 1 103 ? 7.988 13.691 -10.686 1.00 55.19 103 ASN A O 1
ATOM 836 N N . GLN A 1 104 ? 8.660 12.047 -9.319 1.00 57.94 104 GLN A N 1
ATOM 837 C CA . GLN A 1 104 ? 10.062 12.458 -9.273 1.00 57.94 104 GLN A CA 1
ATOM 838 C C . GLN A 1 104 ? 10.792 12.129 -10.587 1.00 57.94 104 GLN A C 1
ATOM 840 O O . GLN A 1 104 ? 11.537 12.956 -11.105 1.00 57.94 104 GLN A O 1
ATOM 845 N N . LEU A 1 105 ? 10.492 10.980 -11.203 1.00 57.75 105 LEU A N 1
ATOM 846 C CA . LEU A 1 105 ? 10.990 10.617 -12.539 1.00 57.75 105 LEU A CA 1
ATOM 847 C C . LEU A 1 105 ? 10.434 11.522 -13.651 1.00 57.75 105 LEU A C 1
ATOM 849 O O . LEU A 1 105 ? 11.091 11.719 -14.675 1.00 57.75 105 LEU A O 1
ATOM 853 N N . HIS A 1 106 ? 9.225 12.061 -13.469 1.00 55.91 106 HIS A N 1
ATOM 854 C CA . HIS A 1 106 ? 8.559 12.915 -14.453 1.00 55.91 106 HIS A CA 1
ATOM 855 C C . HIS A 1 106 ? 8.864 14.415 -14.295 1.00 55.91 106 HIS A C 1
ATOM 857 O O . HIS A 1 106 ? 8.890 15.108 -15.313 1.00 55.91 106 HIS A O 1
ATOM 863 N N . ASN A 1 107 ? 9.106 14.913 -13.073 1.00 50.56 107 ASN A N 1
ATOM 864 C CA . ASN A 1 107 ? 9.193 16.354 -12.782 1.00 50.56 107 ASN A CA 1
ATOM 865 C C . ASN A 1 107 ? 10.584 16.867 -12.373 1.00 50.56 107 ASN A C 1
ATOM 867 O O . ASN A 1 107 ? 10.745 18.078 -12.229 1.00 50.56 107 ASN A O 1
ATOM 871 N N . THR A 1 108 ? 11.591 16.008 -12.204 1.00 52.03 108 THR A N 1
ATOM 872 C CA . THR A 1 108 ? 12.954 16.461 -11.883 1.00 52.03 108 THR A CA 1
ATOM 873 C C . THR A 1 108 ? 13.783 16.640 -13.160 1.00 52.03 108 THR A C 1
ATOM 875 O O . THR A 1 108 ? 13.836 15.762 -14.024 1.00 52.03 108 THR A O 1
ATOM 878 N N . ASP A 1 109 ? 14.451 17.791 -13.300 1.00 50.56 109 ASP A N 1
ATOM 879 C CA . ASP A 1 109 ? 15.357 18.063 -14.429 1.00 50.56 109 ASP A CA 1
ATOM 880 C C . ASP A 1 109 ? 16.666 17.259 -14.374 1.00 50.56 109 ASP A C 1
ATOM 882 O O . ASP A 1 109 ? 17.328 17.080 -15.401 1.00 50.56 109 ASP A O 1
ATOM 886 N N . ASP A 1 110 ? 16.984 16.722 -13.197 1.00 49.41 110 ASP A N 1
ATOM 887 C CA . ASP A 1 110 ? 18.103 15.833 -12.924 1.00 49.41 110 ASP A CA 1
ATOM 888 C C . ASP A 1 110 ? 17.614 14.408 -12.572 1.00 49.41 110 ASP A C 1
ATOM 890 O O . ASP A 1 110 ? 17.178 14.150 -11.450 1.00 49.41 110 ASP A O 1
ATOM 894 N N . PRO A 1 111 ? 17.661 13.460 -13.521 1.00 50.09 111 PRO A N 1
ATOM 895 C CA . PRO A 1 111 ? 17.211 12.082 -13.319 1.00 50.09 111 PRO A CA 1
ATOM 896 C C . PRO A 1 111 ? 18.147 11.273 -12.415 1.00 50.09 111 PRO A C 1
ATOM 898 O O . PRO A 1 111 ? 17.819 10.138 -12.088 1.00 50.09 111 PRO A O 1
ATOM 901 N N . GLU A 1 112 ? 19.323 11.811 -12.071 1.00 48.41 112 GLU A N 1
ATOM 902 C CA . GLU A 1 112 ? 20.268 11.165 -11.159 1.00 48.41 112 GLU A CA 1
ATOM 903 C C . GLU A 1 112 ? 20.075 11.630 -9.714 1.00 48.41 112 GLU A C 1
ATOM 905 O O . GLU A 1 112 ? 20.754 11.125 -8.819 1.00 48.41 112 GLU A O 1
ATOM 910 N N . GLN A 1 113 ? 19.128 12.546 -9.454 1.00 49.22 113 GLN A N 1
ATOM 911 C CA . GLN A 1 113 ? 18.768 12.872 -8.082 1.00 49.22 113 GLN A CA 1
ATOM 912 C C . GLN A 1 113 ? 18.195 11.631 -7.390 1.00 49.22 113 GLN A C 1
ATOM 914 O O . GLN A 1 113 ? 17.171 11.089 -7.826 1.00 49.22 113 GLN A O 1
ATOM 919 N N . PRO A 1 114 ? 18.829 11.172 -6.299 1.00 49.00 114 PRO A N 1
ATOM 920 C CA . PRO A 1 114 ? 18.314 10.050 -5.548 1.00 49.00 114 PRO A CA 1
ATOM 921 C C . PRO A 1 114 ? 16.934 10.407 -4.999 1.00 49.00 114 PRO A C 1
ATOM 923 O O . PRO A 1 114 ? 16.704 11.494 -4.472 1.00 49.00 114 PRO A O 1
ATOM 926 N N . ILE A 1 115 ? 16.007 9.461 -5.126 1.00 53.06 115 ILE A N 1
ATOM 927 C CA . ILE A 1 115 ? 14.703 9.534 -4.478 1.00 53.06 115 ILE A CA 1
ATOM 928 C C . ILE A 1 115 ? 14.960 9.527 -2.968 1.00 53.06 115 ILE A C 1
ATOM 930 O O . ILE A 1 115 ? 15.232 8.475 -2.388 1.00 53.06 115 ILE A O 1
ATOM 934 N N . GLU A 1 116 ? 14.898 10.698 -2.332 1.00 48.25 116 GLU A N 1
ATOM 935 C CA . GLU A 1 116 ? 14.905 10.849 -0.873 1.00 48.25 116 GLU A CA 1
ATOM 936 C C . GLU A 1 116 ? 13.544 10.446 -0.298 1.00 48.25 116 GLU A C 1
ATOM 938 O O . GLU A 1 116 ? 12.823 11.220 0.321 1.00 48.25 116 GLU A O 1
ATOM 943 N N . ILE A 1 117 ? 13.161 9.196 -0.526 1.00 53.72 117 ILE A N 1
ATOM 944 C CA . ILE A 1 117 ? 12.147 8.539 0.283 1.00 53.72 117 ILE A CA 1
ATOM 945 C C . ILE A 1 117 ? 12.881 7.404 0.940 1.00 53.72 117 ILE A C 1
ATOM 947 O O . ILE A 1 117 ? 13.096 6.335 0.370 1.00 53.72 117 ILE A O 1
ATOM 951 N N . SER A 1 118 ? 13.324 7.686 2.154 1.00 53.94 118 SER A N 1
ATOM 952 C CA . SER A 1 118 ? 13.826 6.659 3.036 1.00 53.94 118 SER A CA 1
ATOM 953 C C . SER A 1 118 ? 12.712 5.624 3.196 1.00 53.94 118 SER A C 1
ATOM 955 O O . SER A 1 118 ? 11.642 5.908 3.730 1.00 53.94 118 SER A O 1
ATOM 957 N N . ILE A 1 119 ? 12.952 4.407 2.707 1.00 52.72 119 ILE A N 1
ATOM 958 C CA . ILE A 1 119 ? 12.051 3.254 2.872 1.00 52.72 119 ILE A CA 1
ATOM 959 C C . ILE A 1 119 ? 11.682 3.089 4.356 1.00 52.72 119 ILE A C 1
ATOM 961 O O . ILE A 1 119 ? 10.554 2.739 4.696 1.00 52.72 119 ILE A O 1
ATOM 965 N N . LYS A 1 120 ? 12.613 3.444 5.249 1.00 49.25 120 LYS A N 1
ATOM 966 C CA . LYS A 1 120 ? 12.417 3.505 6.699 1.00 49.25 120 LYS A CA 1
ATOM 967 C C . LYS A 1 120 ? 11.291 4.458 7.113 1.00 49.25 120 LYS A C 1
ATOM 969 O O . LYS A 1 120 ? 10.567 4.134 8.046 1.00 49.25 120 LYS A O 1
ATOM 974 N N . ASP A 1 121 ? 11.114 5.586 6.433 1.00 51.38 121 ASP A N 1
ATOM 975 C CA . ASP A 1 121 ? 10.102 6.592 6.771 1.00 51.38 121 ASP A CA 1
ATOM 976 C C . ASP A 1 121 ? 8.716 6.152 6.290 1.00 51.38 121 ASP A C 1
ATOM 978 O O . ASP A 1 121 ? 7.735 6.279 7.023 1.00 51.38 121 ASP A O 1
ATOM 982 N N . ALA A 1 122 ? 8.641 5.538 5.103 1.00 59.09 122 ALA A N 1
ATOM 983 C CA . ALA A 1 122 ? 7.413 4.912 4.613 1.00 59.09 122 ALA A CA 1
ATOM 984 C C . ALA A 1 122 ? 6.960 3.770 5.542 1.00 59.09 122 ALA A C 1
ATOM 986 O O . ALA A 1 122 ? 5.789 3.699 5.920 1.00 59.09 122 ALA A O 1
ATOM 987 N N . LEU A 1 123 ? 7.898 2.921 5.977 1.00 55.12 123 LEU A N 1
ATOM 988 C CA . LEU A 1 123 ? 7.644 1.856 6.952 1.00 55.12 123 LEU A CA 1
ATOM 989 C C . LEU A 1 123 ? 7.252 2.407 8.332 1.00 55.12 123 LEU A C 1
ATOM 991 O O . LEU A 1 123 ? 6.336 1.882 8.965 1.00 55.12 123 LEU A O 1
ATOM 995 N N . ALA A 1 124 ? 7.898 3.478 8.800 1.00 54.81 124 ALA A N 1
ATOM 996 C CA . ALA A 1 124 ? 7.562 4.114 10.073 1.00 54.81 124 ALA A CA 1
ATOM 997 C C . ALA A 1 124 ? 6.139 4.692 10.055 1.00 54.81 124 ALA A C 1
ATOM 999 O O . ALA A 1 124 ? 5.385 4.505 11.010 1.00 54.81 124 ALA A O 1
ATOM 1000 N N . LEU A 1 125 ? 5.744 5.327 8.949 1.00 52.69 125 LEU A N 1
ATOM 1001 C CA . LEU A 1 125 ? 4.396 5.859 8.766 1.00 52.69 125 LEU A CA 1
ATOM 1002 C C . LEU A 1 125 ? 3.344 4.740 8.708 1.00 52.69 125 LEU A C 1
ATOM 1004 O O . LEU A 1 125 ? 2.277 4.861 9.312 1.00 52.69 125 LEU A O 1
ATOM 1008 N N . ALA A 1 126 ? 3.661 3.630 8.034 1.00 61.59 126 ALA A N 1
ATOM 1009 C CA . ALA A 1 126 ? 2.817 2.438 7.986 1.00 61.59 126 ALA A CA 1
ATOM 1010 C C . ALA A 1 126 ? 2.540 1.880 9.382 1.00 61.59 126 ALA A C 1
ATOM 1012 O O . ALA A 1 126 ? 1.387 1.665 9.768 1.00 61.59 126 ALA A O 1
ATOM 1013 N N . LYS A 1 127 ? 3.614 1.708 10.155 1.00 59.94 127 LYS A N 1
ATOM 1014 C CA . LYS A 1 127 ? 3.557 1.214 11.525 1.00 59.94 127 LYS A CA 1
ATOM 1015 C C . LYS A 1 127 ? 2.748 2.154 12.421 1.00 59.94 127 LYS A C 1
ATOM 1017 O O . LYS A 1 127 ? 1.842 1.691 13.110 1.00 59.94 127 LYS A O 1
ATOM 1022 N N . ALA A 1 128 ? 2.986 3.463 12.331 1.00 53.88 128 ALA A N 1
ATOM 1023 C CA . ALA A 1 128 ? 2.244 4.470 13.089 1.00 53.88 128 ALA A CA 1
ATOM 1024 C C . ALA A 1 128 ? 0.739 4.480 12.750 1.00 53.88 128 ALA A C 1
ATOM 1026 O O . ALA A 1 128 ? -0.105 4.574 13.640 1.00 53.88 128 ALA A O 1
ATOM 1027 N N . SER A 1 129 ? 0.378 4.331 11.471 1.00 53.19 129 SER A N 1
ATOM 1028 C CA . SER A 1 129 ? -1.024 4.264 11.036 1.00 53.19 129 SER A CA 1
ATOM 1029 C C . SER A 1 129 ? -1.745 3.011 11.558 1.00 53.19 129 SER A C 1
ATOM 1031 O O . SER A 1 129 ? -2.913 3.077 11.967 1.00 53.19 129 SER A O 1
ATOM 1033 N N . ARG A 1 130 ? -1.041 1.869 11.613 1.00 58.94 130 ARG A N 1
ATOM 1034 C CA . ARG A 1 130 ? -1.556 0.628 12.209 1.00 58.94 130 ARG A CA 1
ATOM 1035 C C . ARG A 1 130 ? -1.752 0.777 13.713 1.00 58.94 130 ARG A C 1
ATOM 1037 O O . ARG A 1 130 ? -2.838 0.486 14.202 1.00 58.94 130 ARG A O 1
ATOM 1044 N N . GLU A 1 131 ? -0.745 1.277 14.429 1.00 57.69 131 GLU A N 1
ATOM 1045 C CA . GLU A 1 131 ? -0.823 1.526 15.875 1.00 57.69 131 GLU A CA 1
ATOM 1046 C C . GLU A 1 131 ? -2.001 2.453 16.215 1.00 57.69 131 GLU A C 1
ATOM 1048 O O . GLU A 1 131 ? -2.778 2.162 17.123 1.00 57.69 131 GLU A O 1
ATOM 1053 N N . LEU A 1 132 ? -2.224 3.505 15.421 1.00 51.44 132 LEU A N 1
ATOM 1054 C CA . LEU A 1 132 ? -3.368 4.406 15.576 1.00 51.44 132 LEU A CA 1
ATOM 1055 C C . LEU A 1 132 ? -4.720 3.722 15.305 1.00 51.44 132 LEU A C 1
ATOM 1057 O O . LEU A 1 132 ? -5.731 4.045 15.932 1.00 51.44 132 LEU A O 1
ATOM 1061 N N . THR A 1 133 ? -4.782 2.799 14.348 1.00 57.47 133 THR A N 1
ATOM 1062 C CA . THR A 1 133 ? -6.018 2.077 14.007 1.00 57.47 133 THR A CA 1
ATOM 1063 C C . THR A 1 133 ? -6.343 1.010 15.050 1.00 57.47 133 THR A C 1
ATOM 1065 O O . THR A 1 133 ? -7.480 0.957 15.519 1.00 57.47 133 THR A O 1
ATOM 1068 N N . ALA A 1 134 ? -5.339 0.262 15.509 1.00 60.66 134 ALA A N 1
ATOM 1069 C CA . ALA A 1 134 ? -5.461 -0.676 16.621 1.00 60.66 134 ALA A CA 1
ATOM 1070 C C . ALA A 1 134 ? -5.883 0.038 17.916 1.00 60.66 134 ALA A C 1
ATOM 1072 O O . ALA A 1 134 ? -6.833 -0.386 18.572 1.00 60.66 134 ALA A O 1
ATOM 1073 N N . ALA A 1 135 ? -5.269 1.184 18.237 1.00 53.91 135 ALA A N 1
ATOM 1074 C CA . ALA A 1 135 ? -5.649 1.993 19.395 1.00 53.91 135 ALA A CA 1
ATOM 1075 C C . ALA A 1 135 ? -7.116 2.461 19.330 1.00 53.91 135 ALA A C 1
ATOM 1077 O O . ALA A 1 135 ? -7.821 2.463 20.343 1.00 53.91 135 ALA A O 1
ATOM 1078 N N . ARG A 1 136 ? -7.615 2.816 18.136 1.00 54.59 136 ARG A N 1
ATOM 1079 C CA . ARG A 1 136 ? -9.030 3.172 17.931 1.00 54.59 136 ARG A CA 1
ATOM 1080 C C . ARG A 1 136 ? -9.965 1.974 18.107 1.00 54.59 136 ARG A C 1
ATOM 1082 O O . ARG A 1 136 ? -10.991 2.134 18.766 1.00 54.59 136 ARG A O 1
ATOM 1089 N N . GLY A 1 137 ? -9.604 0.802 17.580 1.00 60.38 137 GLY A N 1
ATOM 1090 C CA . GLY A 1 137 ? -10.355 -0.445 17.769 1.00 60.38 137 GLY A CA 1
ATOM 1091 C C . GLY A 1 137 ? -10.458 -0.836 19.245 1.00 60.38 137 GLY A C 1
ATOM 1092 O O . GLY A 1 137 ? -11.560 -0.974 19.771 1.00 60.38 137 GLY A O 1
ATOM 1093 N N . MET A 1 138 ? -9.326 -0.860 19.957 1.00 59.19 138 MET A N 1
ATOM 1094 C CA . MET A 1 138 ? -9.289 -1.123 21.402 1.00 59.19 138 MET A CA 1
ATOM 1095 C C . MET A 1 138 ? -10.153 -0.136 22.200 1.00 59.19 138 MET A C 1
ATOM 1097 O O . MET A 1 138 ? -10.825 -0.526 23.152 1.00 59.19 138 MET A O 1
ATOM 1101 N N . SER A 1 139 ? -10.178 1.140 21.805 1.00 60.97 139 SER A N 1
ATOM 1102 C CA . SER A 1 139 ? -11.008 2.163 22.451 1.00 60.97 139 SER A CA 1
ATOM 1103 C C . SER A 1 139 ? -12.514 1.932 22.243 1.00 60.97 139 SER A C 1
ATOM 1105 O O . SER A 1 139 ? -13.315 2.274 23.114 1.00 60.97 139 SER A O 1
ATOM 1107 N N . ILE A 1 140 ? -12.924 1.356 21.109 1.00 63.19 140 ILE A N 1
ATOM 1108 C CA . ILE A 1 140 ? -14.324 0.989 20.843 1.00 63.19 140 ILE A CA 1
ATOM 1109 C C . ILE A 1 140 ? -14.718 -0.234 21.673 1.00 63.19 140 ILE A C 1
ATOM 1111 O O . ILE A 1 140 ? -15.726 -0.171 22.374 1.00 63.19 140 ILE A O 1
ATOM 1115 N N . ASP A 1 141 ? -13.898 -1.284 21.685 1.00 67.81 141 ASP A N 1
ATOM 1116 C CA . ASP A 1 141 ? -14.142 -2.490 22.488 1.00 67.81 141 ASP A CA 1
ATOM 1117 C C . ASP A 1 141 ? -14.200 -2.178 23.985 1.00 67.81 141 ASP A C 1
ATOM 1119 O O . ASP A 1 141 ? -15.088 -2.648 24.699 1.00 67.81 141 ASP A O 1
ATOM 1123 N N . GLN A 1 142 ? -13.295 -1.324 24.476 1.00 63.88 142 GLN A N 1
ATOM 1124 C CA . GLN A 1 142 ? -13.342 -0.843 25.856 1.00 63.88 142 GLN A CA 1
ATOM 1125 C C . GLN A 1 142 ? -14.641 -0.089 26.145 1.00 63.88 142 GLN A C 1
ATOM 1127 O O . GLN A 1 142 ? -15.256 -0.338 27.180 1.00 63.88 142 GLN A O 1
ATOM 1132 N N . ARG A 1 143 ? -15.095 0.790 25.241 1.00 64.94 143 ARG A N 1
ATOM 1133 C CA . ARG A 1 143 ? -16.374 1.499 25.398 1.00 64.94 143 ARG A CA 1
ATOM 1134 C C . ARG A 1 143 ? -17.564 0.543 25.421 1.00 64.94 143 ARG A C 1
ATOM 1136 O O . ARG A 1 143 ? -18.389 0.664 26.318 1.00 64.94 143 ARG A O 1
ATOM 1143 N N . GLN A 1 144 ? -17.617 -0.436 24.520 1.00 76.06 144 GLN A N 1
ATOM 1144 C CA . GLN A 1 144 ? -18.679 -1.448 24.501 1.00 76.06 144 GLN A CA 1
ATOM 1145 C C . GLN A 1 144 ? -18.672 -2.306 25.769 1.00 76.06 144 GLN A C 1
ATOM 1147 O O . GLN A 1 144 ? -19.723 -2.597 26.338 1.00 76.06 144 GLN A O 1
ATOM 1152 N N . LYS A 1 145 ? -17.486 -2.682 26.261 1.00 81.81 145 LYS A N 1
ATOM 1153 C CA . LYS A 1 145 ? -17.344 -3.436 27.509 1.00 81.81 145 LYS A CA 1
ATOM 1154 C C . LYS A 1 145 ? -17.787 -2.612 28.719 1.00 81.81 145 LYS A C 1
ATOM 1156 O O . LYS A 1 145 ? -18.484 -3.146 29.577 1.00 81.81 145 LYS A O 1
ATOM 1161 N N . ILE A 1 146 ? -17.425 -1.330 28.777 1.00 71.56 146 ILE A N 1
ATOM 1162 C CA . ILE A 1 146 ? -17.880 -0.401 29.822 1.00 71.56 146 ILE A CA 1
ATOM 1163 C C . ILE A 1 146 ? -19.402 -0.243 29.767 1.00 71.56 146 ILE A C 1
ATOM 1165 O O . ILE A 1 146 ? -20.048 -0.352 30.803 1.00 71.56 146 ILE A O 1
ATOM 1169 N N . GLU A 1 147 ? -19.981 -0.042 28.582 1.00 77.50 147 GLU A N 1
ATOM 1170 C CA . GLU A 1 147 ? -21.431 0.079 28.399 1.00 77.50 147 GLU A CA 1
ATOM 1171 C C . GLU A 1 147 ? -22.160 -1.192 28.847 1.00 77.50 147 GLU A C 1
ATOM 1173 O O . GLU A 1 147 ? -23.148 -1.115 29.577 1.00 77.50 147 GLU A O 1
ATOM 1178 N N . ARG A 1 148 ? -21.635 -2.370 28.487 1.00 85.06 148 ARG A N 1
ATOM 1179 C CA . ARG A 1 148 ? -22.199 -3.652 28.914 1.00 85.06 148 ARG A CA 1
ATOM 1180 C C . ARG A 1 148 ? -22.155 -3.810 30.432 1.00 85.06 148 ARG A C 1
ATOM 1182 O O . ARG A 1 148 ? -23.187 -4.099 31.026 1.00 85.06 148 ARG A O 1
ATOM 1189 N N . ILE A 1 149 ? -21.001 -3.563 31.056 1.00 82.00 149 ILE A N 1
ATOM 1190 C CA . ILE A 1 149 ? -20.841 -3.638 32.519 1.00 82.00 149 ILE A CA 1
ATOM 1191 C C . ILE A 1 149 ? -21.769 -2.634 33.215 1.00 82.00 149 ILE A C 1
ATOM 1193 O O . ILE A 1 149 ? -22.419 -2.975 34.200 1.00 82.00 149 ILE A O 1
ATOM 1197 N N . ALA A 1 150 ? -21.864 -1.404 32.703 1.00 74.81 150 ALA A N 1
ATOM 1198 C CA . ALA A 1 150 ? -22.746 -0.380 33.253 1.00 74.81 150 ALA A CA 1
ATOM 1199 C C . ALA A 1 150 ? -24.220 -0.795 33.153 1.00 74.81 150 ALA A C 1
ATOM 1201 O O . ALA A 1 150 ? -24.969 -0.626 34.113 1.00 74.81 150 ALA A O 1
ATOM 1202 N N . ARG A 1 151 ? -24.629 -1.388 32.026 1.00 78.44 151 ARG A N 1
ATOM 1203 C CA . ARG A 1 151 ? -25.989 -1.895 31.821 1.00 78.44 151 ARG A CA 1
ATOM 1204 C C . ARG A 1 151 ? -26.300 -3.089 32.721 1.00 78.44 151 ARG A C 1
ATOM 1206 O O . ARG A 1 151 ? -27.367 -3.117 33.323 1.00 78.44 151 ARG A O 1
ATOM 1213 N N . GLU A 1 152 ? -25.380 -4.043 32.843 1.00 84.12 152 GLU A N 1
ATOM 1214 C CA . GLU A 1 152 ? -25.504 -5.192 33.750 1.00 84.12 152 GLU A CA 1
ATOM 1215 C C . GLU A 1 152 ? -25.653 -4.724 35.205 1.00 84.12 152 GLU A C 1
ATOM 1217 O O . GLU A 1 152 ? -26.565 -5.167 35.904 1.00 84.12 152 GLU A O 1
ATOM 1222 N N . LYS A 1 153 ? -24.818 -3.769 35.636 1.00 79.56 153 LYS A N 1
ATOM 1223 C CA . LYS A 1 153 ? -24.880 -3.191 36.982 1.00 79.56 153 LYS A CA 1
ATOM 1224 C C . LYS A 1 153 ? -26.192 -2.446 37.229 1.00 79.56 153 LYS A C 1
ATOM 1226 O O . LYS A 1 153 ? -26.821 -2.658 38.259 1.00 79.56 153 LYS A O 1
ATOM 1231 N N . LEU A 1 154 ? -26.637 -1.631 36.272 1.00 79.06 154 LEU A N 1
ATOM 1232 C CA . LEU A 1 154 ? -27.898 -0.896 36.373 1.00 79.06 154 LEU A CA 1
ATOM 1233 C C . LEU A 1 154 ? -29.102 -1.844 36.491 1.00 79.06 154 LEU A C 1
ATOM 1235 O O . LEU A 1 154 ? -29.976 -1.619 37.323 1.00 79.06 154 LEU A O 1
ATOM 1239 N N . ILE A 1 155 ? -29.133 -2.919 35.696 1.00 81.44 155 ILE A N 1
ATOM 1240 C CA . ILE A 1 155 ? -30.192 -3.936 35.769 1.00 81.44 155 ILE A CA 1
ATOM 1241 C C . ILE A 1 155 ? -30.159 -4.655 37.124 1.00 81.44 155 ILE A C 1
ATOM 1243 O O . ILE A 1 155 ? -31.218 -4.912 37.692 1.00 81.44 155 ILE A O 1
ATOM 1247 N N . ALA A 1 156 ? -28.975 -4.970 37.656 1.00 82.38 156 ALA A N 1
ATOM 1248 C CA . ALA A 1 156 ? -28.842 -5.599 38.970 1.00 82.38 156 ALA A CA 1
ATOM 1249 C C . ALA A 1 156 ? -29.368 -4.692 40.098 1.00 82.38 156 ALA A C 1
ATOM 1251 O O . ALA A 1 156 ? -30.207 -5.128 40.881 1.00 82.38 156 ALA A O 1
ATOM 1252 N N . GLU A 1 157 ? -28.964 -3.417 40.119 1.00 80.38 157 GLU A N 1
ATOM 1253 C CA . GLU A 1 157 ? -29.447 -2.426 41.096 1.00 80.38 157 GLU A CA 1
ATOM 1254 C C . GLU A 1 157 ? -30.969 -2.207 40.996 1.00 80.38 157 GLU A C 1
ATOM 1256 O O . GLU A 1 157 ? -31.654 -2.010 41.999 1.00 80.38 157 GLU A O 1
ATOM 1261 N N . GLN A 1 158 ? -31.528 -2.238 39.782 1.00 75.81 158 GLN A N 1
ATOM 1262 C CA . GLN A 1 158 ? -32.972 -2.127 39.571 1.00 75.81 158 GLN A CA 1
ATOM 1263 C C . GLN A 1 158 ? -33.722 -3.370 40.052 1.00 75.81 158 GLN A C 1
ATOM 1265 O O . GLN A 1 158 ? -34.791 -3.230 40.639 1.00 75.81 158 GLN A O 1
ATOM 1270 N N . LYS A 1 159 ? -33.177 -4.573 39.835 1.00 76.81 159 LYS A N 1
ATOM 1271 C CA . LYS A 1 159 ? -33.763 -5.815 40.358 1.00 76.81 159 LYS A CA 1
ATOM 1272 C C . LYS A 1 159 ? -33.823 -5.815 41.878 1.00 76.81 159 LYS A C 1
ATOM 1274 O O . LYS A 1 159 ? -34.879 -6.114 42.416 1.00 76.81 159 LYS A O 1
ATOM 1279 N N . GLU A 1 160 ? -32.733 -5.436 42.536 1.00 82.25 160 GLU A N 1
ATOM 1280 C CA . GLU A 1 160 ? -32.658 -5.366 43.999 1.00 82.25 160 GLU A CA 1
ATOM 1281 C C . GLU A 1 160 ? -33.737 -4.429 44.561 1.00 82.25 160 GLU A C 1
ATOM 1283 O O . GLU A 1 160 ? -34.550 -4.839 45.383 1.00 82.25 160 GLU A O 1
ATOM 1288 N N . LYS A 1 161 ? -33.863 -3.216 44.008 1.00 79.31 161 LYS A N 1
ATOM 1289 C CA . LYS A 1 161 ? -34.915 -2.264 44.409 1.00 79.31 161 LYS A CA 1
ATOM 1290 C C . LYS A 1 161 ? -36.333 -2.778 44.151 1.00 79.31 161 LYS A C 1
ATOM 1292 O O . LYS A 1 161 ? -37.246 -2.500 44.924 1.00 79.31 161 LYS A O 1
ATOM 1297 N N . LEU A 1 162 ? -36.551 -3.492 43.045 1.00 76.56 162 LEU A N 1
ATOM 1298 C CA . LEU A 1 162 ? -37.858 -4.074 42.725 1.00 76.56 162 LEU A CA 1
ATOM 1299 C C . LEU A 1 162 ? -38.194 -5.253 43.652 1.00 76.56 162 LEU A C 1
ATOM 1301 O O . LEU A 1 162 ? -39.354 -5.410 44.032 1.00 76.56 162 LEU A O 1
ATOM 1305 N N . GLU A 1 163 ? -37.202 -6.046 44.064 1.00 78.69 163 GLU A N 1
ATOM 1306 C CA . GLU A 1 163 ? -37.374 -7.078 45.090 1.00 78.69 163 GLU A CA 1
ATOM 1307 C C . GLU A 1 163 ? -37.689 -6.473 46.460 1.00 78.69 163 GLU A C 1
ATOM 1309 O O . GLU A 1 163 ? -38.622 -6.940 47.113 1.00 78.69 163 GLU A O 1
ATOM 1314 N N . GLU A 1 164 ? -36.989 -5.412 46.869 1.00 81.00 164 GLU A N 1
ATOM 1315 C CA . GLU A 1 164 ? -37.276 -4.675 48.107 1.00 81.00 164 GLU A CA 1
ATOM 1316 C C . GLU A 1 164 ? -38.714 -4.132 48.124 1.00 81.00 164 GLU A C 1
ATOM 1318 O O . GLU A 1 164 ? -39.430 -4.317 49.108 1.00 81.00 164 GLU A O 1
ATOM 1323 N N . LEU A 1 165 ? -39.184 -3.548 47.014 1.00 74.81 165 LEU A N 1
ATOM 1324 C CA . LEU A 1 165 ? -40.573 -3.084 46.860 1.00 74.81 165 LEU A CA 1
ATOM 1325 C C . LEU A 1 165 ? -41.594 -4.231 46.914 1.00 74.81 165 LEU A C 1
ATOM 1327 O O . LEU A 1 165 ? -42.693 -4.078 47.447 1.00 74.81 165 LEU A O 1
ATOM 1331 N N . GLY A 1 166 ? -41.241 -5.396 46.370 1.00 74.75 166 GLY A N 1
ATOM 1332 C CA . GLY A 1 166 ? -42.073 -6.593 46.462 1.00 74.75 166 GLY A CA 1
ATOM 1333 C C . GLY A 1 166 ? -42.118 -7.192 47.870 1.00 74.75 166 GLY A C 1
ATOM 1334 O O . GLY A 1 166 ? -43.092 -7.861 48.213 1.00 74.75 166 GLY A O 1
ATOM 1335 N N . GLN A 1 167 ? -41.078 -6.975 48.681 1.00 77.94 167 GLN A N 1
ATOM 1336 C CA . GLN A 1 167 ? -41.011 -7.402 50.081 1.00 77.94 167 GLN A CA 1
ATOM 1337 C C . GLN A 1 167 ? -41.697 -6.411 51.030 1.00 77.94 167 GLN A C 1
ATOM 1339 O O . GLN A 1 167 ? -42.299 -6.846 52.010 1.00 77.94 167 GLN A O 1
ATOM 1344 N N . SER A 1 168 ? -41.653 -5.106 50.736 1.00 77.19 168 SER A N 1
ATOM 1345 C CA . SER A 1 168 ? -42.339 -4.074 51.530 1.00 77.19 168 SER A CA 1
ATOM 1346 C C . SER A 1 168 ? -43.865 -4.177 51.443 1.00 77.19 168 SER A C 1
ATOM 1348 O O . SER A 1 168 ? -44.568 -3.713 52.338 1.00 77.19 168 SER A O 1
ATOM 1350 N N . GLY A 1 169 ? -44.382 -4.806 50.380 1.00 71.38 169 GLY A N 1
ATOM 1351 C CA . GLY A 1 169 ? -45.814 -4.990 50.149 1.00 71.38 169 GLY A CA 1
ATOM 1352 C C . GLY A 1 169 ? -46.529 -3.739 49.630 1.00 71.38 169 GLY A C 1
ATOM 1353 O O . GLY A 1 169 ? -47.744 -3.775 49.451 1.00 71.38 169 GLY A O 1
ATOM 1354 N N . GLU A 1 170 ? -45.799 -2.651 49.354 1.00 74.00 170 GLU A N 1
ATOM 1355 C CA . GLU A 1 170 ? -46.354 -1.429 48.750 1.00 74.00 170 GLU A CA 1
ATOM 1356 C C . GLU A 1 170 ? -46.814 -1.650 47.303 1.00 74.00 170 GLU A C 1
ATOM 1358 O O . GLU A 1 170 ? -47.700 -0.947 46.813 1.00 74.00 170 GLU A O 1
ATOM 1363 N N . VAL A 1 171 ? -46.229 -2.636 46.615 1.00 71.69 171 VAL A N 1
ATOM 1364 C CA . VAL A 1 171 ? -46.553 -2.980 45.229 1.00 71.69 171 VAL A CA 1
ATOM 1365 C C . VAL A 1 171 ? -46.829 -4.478 45.116 1.00 71.69 171 VAL A C 1
ATOM 1367 O O . VAL A 1 171 ? -46.049 -5.313 45.569 1.00 71.69 171 VAL A O 1
ATOM 1370 N N . ASP A 1 172 ? -47.943 -4.828 44.471 1.00 78.88 172 ASP A N 1
ATOM 1371 C CA . ASP A 1 172 ? -48.342 -6.219 44.249 1.00 78.88 172 ASP A CA 1
ATOM 1372 C C . ASP A 1 172 ? -47.313 -6.974 43.377 1.00 78.88 172 ASP A C 1
ATOM 1374 O O . ASP A 1 172 ? -46.916 -6.512 42.300 1.00 78.88 172 ASP A O 1
ATOM 1378 N N . ARG A 1 173 ? -46.904 -8.171 43.821 1.00 75.94 173 ARG A N 1
ATOM 1379 C CA . ARG A 1 173 ? -45.911 -9.030 43.141 1.00 75.94 173 ARG A CA 1
ATOM 1380 C C . ARG A 1 173 ? -46.277 -9.360 41.693 1.00 75.94 173 ARG A C 1
ATOM 1382 O O . ARG A 1 173 ? -45.395 -9.459 40.842 1.00 75.94 173 ARG A O 1
ATOM 1389 N N . VAL A 1 174 ? -47.563 -9.513 41.388 1.00 79.06 174 VAL A N 1
ATOM 1390 C CA . VAL A 1 174 ? -48.040 -9.802 40.029 1.00 79.06 174 VAL A CA 1
ATOM 1391 C C . VAL A 1 174 ? -47.825 -8.594 39.115 1.00 79.06 174 VAL A C 1
ATOM 1393 O O . VAL A 1 174 ? -47.498 -8.758 37.937 1.00 79.06 174 VAL A O 1
ATOM 1396 N N . VAL A 1 175 ? -47.980 -7.378 39.644 1.00 78.69 175 VAL A N 1
ATOM 1397 C CA . VAL A 1 175 ? -47.717 -6.131 38.909 1.00 78.69 175 VAL A CA 1
ATOM 1398 C C . VAL A 1 175 ? -46.214 -5.943 38.701 1.00 78.69 175 VAL A C 1
ATOM 1400 O O . VAL A 1 175 ? -45.790 -5.661 37.581 1.00 78.69 175 VAL A O 1
ATOM 1403 N N . LEU A 1 176 ? -45.406 -6.197 39.731 1.00 76.88 176 LEU A N 1
ATOM 1404 C CA . LEU A 1 176 ? -43.941 -6.169 39.666 1.00 76.88 176 LEU A CA 1
ATOM 1405 C C . LEU A 1 176 ? -43.382 -7.101 38.582 1.00 76.88 176 LEU A C 1
ATOM 1407 O O . LEU A 1 176 ? -42.619 -6.657 37.725 1.00 76.88 176 LEU A O 1
ATOM 1411 N N . ASN A 1 177 ? -43.836 -8.356 38.535 1.00 78.75 177 ASN A N 1
ATOM 1412 C CA . ASN A 1 177 ? -43.383 -9.321 37.528 1.00 78.75 177 ASN A CA 1
ATOM 1413 C C . ASN A 1 177 ? -43.756 -8.895 36.097 1.00 78.75 177 ASN A C 1
ATOM 1415 O O . ASN A 1 177 ? -42.969 -9.074 35.166 1.00 78.75 177 ASN A O 1
ATOM 1419 N N . LYS A 1 178 ? -44.929 -8.271 35.904 1.00 79.88 178 LYS A N 1
ATOM 1420 C CA . LYS A 1 178 ? -45.326 -7.708 34.601 1.00 79.88 178 LYS A CA 1
ATOM 1421 C C . LYS A 1 178 ? -44.438 -6.534 34.190 1.00 79.88 178 LYS A C 1
ATOM 1423 O O . LYS A 1 178 ? -44.058 -6.455 33.024 1.00 79.88 178 LYS A O 1
ATOM 1428 N N . VAL A 1 179 ? -44.093 -5.651 35.129 1.00 78.00 179 VAL A N 1
ATOM 1429 C CA . VAL A 1 179 ? -43.202 -4.508 34.878 1.00 78.00 179 VAL A CA 1
ATOM 1430 C C . VAL A 1 179 ? -41.790 -4.984 34.545 1.00 78.00 179 VAL A C 1
ATOM 1432 O O . VAL A 1 179 ? -41.222 -4.509 33.567 1.00 78.00 179 VAL A O 1
ATOM 1435 N N . ILE A 1 180 ? -41.245 -5.963 35.273 1.00 74.50 180 ILE A N 1
ATOM 1436 C CA . ILE A 1 180 ? -39.905 -6.506 34.997 1.00 74.50 180 ILE A CA 1
ATOM 1437 C C . ILE A 1 180 ? -39.855 -7.149 33.604 1.00 74.50 180 ILE A C 1
ATOM 1439 O O . ILE A 1 180 ? -38.940 -6.870 32.824 1.00 74.50 180 ILE A O 1
ATOM 1443 N N . LYS A 1 181 ? -40.871 -7.947 33.257 1.00 78.12 181 LYS A N 1
ATOM 1444 C CA . LYS A 1 181 ? -40.977 -8.576 31.937 1.00 78.12 181 LYS A CA 1
ATOM 1445 C C . LYS A 1 181 ? -41.095 -7.542 30.812 1.00 78.12 181 LYS A C 1
ATOM 1447 O O . LYS A 1 181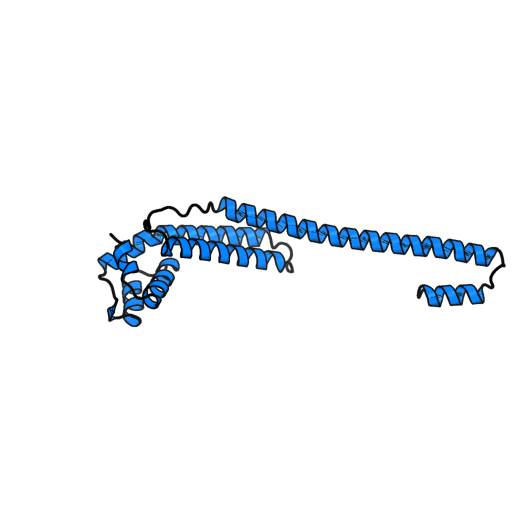 ? -40.449 -7.694 29.780 1.00 78.12 181 LYS A O 1
ATOM 1452 N N . ALA A 1 182 ? -41.888 -6.486 31.004 1.00 78.06 182 ALA A N 1
ATOM 1453 C CA . ALA A 1 182 ? -42.104 -5.450 29.993 1.00 78.06 182 ALA A CA 1
ATOM 1454 C C . ALA A 1 182 ? -40.917 -4.481 29.839 1.00 78.06 182 ALA A C 1
ATOM 1456 O O . ALA A 1 182 ? -40.588 -4.101 28.719 1.00 78.06 182 ALA A O 1
ATOM 1457 N N . ALA A 1 183 ? -40.276 -4.078 30.939 1.00 71.31 183 ALA A N 1
ATOM 1458 C CA . ALA A 1 183 ? -39.204 -3.082 30.931 1.00 71.31 183 ALA A CA 1
ATOM 1459 C C . ALA A 1 183 ? -37.837 -3.673 30.555 1.00 71.31 183 ALA A C 1
ATOM 1461 O O . ALA A 1 183 ? -37.029 -2.991 29.925 1.00 71.31 183 ALA A O 1
ATOM 1462 N N . TYR A 1 184 ? -37.577 -4.933 30.920 1.00 68.69 184 TYR A N 1
ATOM 1463 C CA . TYR A 1 184 ? -36.249 -5.539 30.772 1.00 68.69 184 TYR A CA 1
ATOM 1464 C C . TYR A 1 184 ? -36.226 -6.792 29.892 1.00 68.69 184 TYR A C 1
ATOM 1466 O O . TYR A 1 184 ? -35.142 -7.278 29.580 1.00 68.69 184 TYR A O 1
ATOM 1474 N N . GLY A 1 185 ? -37.386 -7.321 29.478 1.00 67.25 185 GLY A N 1
ATOM 1475 C CA . GLY A 1 185 ? -37.462 -8.546 28.672 1.00 67.25 185 GLY A CA 1
ATOM 1476 C C . GLY A 1 185 ? -36.937 -9.790 29.395 1.00 67.25 185 GLY A C 1
ATOM 1477 O O . GLY A 1 185 ? -36.567 -10.766 28.749 1.00 67.25 185 GLY A O 1
ATOM 1478 N N . LEU A 1 186 ? -36.860 -9.743 30.725 1.00 63.66 186 LEU A N 1
ATOM 1479 C CA . LEU A 1 186 ? -36.351 -10.826 31.557 1.00 63.66 186 LEU A CA 1
ATOM 1480 C C . LEU A 1 186 ? -37.499 -11.769 31.927 1.00 63.66 186 LEU A C 1
ATOM 1482 O O . LEU A 1 186 ? -38.582 -11.308 32.295 1.00 63.66 186 LEU A O 1
ATOM 1486 N N . GLU A 1 187 ? -37.266 -13.078 31.832 1.00 57.59 187 GLU A N 1
ATOM 1487 C CA . GLU A 1 187 ? -38.160 -14.072 32.428 1.00 57.59 187 GLU A CA 1
ATOM 1488 C C . GLU A 1 187 ? -37.992 -14.027 33.953 1.00 57.59 187 GLU A C 1
ATOM 1490 O O . GLU A 1 187 ? -36.867 -14.041 34.459 1.00 57.59 187 GLU A O 1
ATOM 1495 N N . VAL A 1 188 ? -39.115 -13.896 34.661 1.00 57.38 188 VAL A N 1
ATOM 1496 C CA . VAL A 1 188 ? -39.219 -13.815 36.126 1.00 57.38 188 VAL A CA 1
ATOM 1497 C C . VAL A 1 188 ? -40.249 -14.823 36.591 1.00 57.38 188 VAL A C 1
ATOM 1499 O O . VAL A 1 188 ? -41.311 -14.891 35.924 1.00 57.38 188 VAL A O 1
#

pLDDT: mean 71.17, std 14.51, range [43.12, 96.06]

InterPro domains:
  IPR021874 Bacteriophage Mu, Gp27 [PF11985] (7-169)

Secondary structure (DSSP, 8-state):
-THHHHHHS-HHHHHHHHHHHHH----HHHHHHHHHHH-GGGPPPHHHHHHHHHHHHHHHHHHHHHHHHHHHHHHHH-SSTT-HHHHHHHHHHHHHHHHHHHHHHHH-S-TTS-----HHHHHHHHHHHHHHHHHHHHHHHHHHHHHHHHHHHHHHHHHHHHHHHHHHTSS-HHHHHHHHHHHH----

Organism: NCBI:txid1843371